Protein AF-A0A4Z2HHE5-F1 (afdb_monomer_lite)

pLDDT: mean 89.93, std 13.57, range [28.91, 98.69]

Foldseek 3Di:
DDDDDLEDEDEQPQAFQRWAAPDLVRTGSNHALLSDDQVRRLVRRLVSCCVRPVDQQRQHAYEYEYDRADLQPVPQDDNSVSNLVVLLVVVCVVPVPDDPVRSNVVSRVSRNVSSLVNLLVSLVSSCVRHVNHFYAYPQPPEQPLPPPVLVPDPPRPSGRPPVSVVVNVVCVSRVVSGNDHHRDDDADLDLVSCCVPQQLCQQQFHPHDDDDDDPDDDDPVRVVVVVCSCVPHVVVSVCFQVVQQQVCCCQPVVVPWTWHFPDSVDSDTRGDDPDPPDCPPPDPVTTDTD

InterPro domains:
  IPR013785 Aldolase-type TIM barrel [G3DSA:3.20.20.70] (2-190)
  IPR013785 Aldolase-type TIM barrel [G3DSA:3.20.20.70] (191-288)
  IPR017853 Glycoside hydrolase superfamily [SSF51445] (5-240)
  IPR018155 Hyaluronidase [PF01630] (4-189)
  IPR018155 Hyaluronidase [PF01630] (191-283)
  IPR018155 Hyaluronidase [PIRSF038193] (6-276)
  IPR018155 Hyaluronidase [PR00846] (28-42)
  IPR018155 Hyaluronidase [PR00846] (60-77)
  IPR018155 Hyaluronidase [PR00846] (118-143)
  IPR018155 Hyaluronidase [PR00846] (168-182)
  IPR018155 Hyaluronidase [PTHR11769] (5-189)

Sequence (290 aa):
MEQEGRVAFFYEDTLGNYPYFIDKDTPVNGGLPQHTRLDNHLQKTQQDVEAALPAPRYLGLGVLRWAEWVPQWSRNRERQVMYLEASRDLLKNFFPNWTPEEVEKWSQVDFEAAAQSVMTETLREVKRLRPKALWGFSPYPSCYNGDPALTMLANYTGQCPAEEMALNDELLWLWKRCSALYPLLTLEKLQADLVSTIGESAAMGTAGVVIWGKSETKTERECQDLAEFVHKVLGPYSINVTTATRLCSASLCQGKGRCVRQDPESSVYLHLPVTSKLVEKVSEKFYRLY

Radius of gyration: 22.23 Å; chains: 1; bounding box: 54×51×64 Å

Structure (mmCIF, N/CA/C/O backbone):
data_AF-A0A4Z2HHE5-F1
#
_entry.id   AF-A0A4Z2HHE5-F1
#
loop_
_atom_site.group_PDB
_atom_site.id
_atom_site.type_symbol
_atom_site.label_atom_id
_atom_site.label_alt_id
_atom_site.label_comp_id
_atom_site.label_asym_id
_atom_site.label_entity_id
_atom_site.label_seq_id
_atom_site.pdbx_PDB_ins_code
_atom_site.Cartn_x
_atom_site.Cartn_y
_atom_site.Cartn_z
_atom_site.occupancy
_atom_site.B_iso_or_equiv
_atom_site.auth_seq_id
_atom_site.auth_comp_id
_atom_site.auth_asym_id
_atom_site.auth_atom_id
_atom_site.pdbx_PDB_model_num
ATOM 1 N N . MET A 1 1 ? -6.248 -15.891 26.898 1.00 28.95 1 MET A N 1
ATOM 2 C CA . MET A 1 1 ? -5.876 -16.362 25.550 1.00 28.95 1 MET A CA 1
ATOM 3 C C . MET A 1 1 ? -5.382 -15.135 24.800 1.00 28.95 1 MET A C 1
ATOM 5 O O . MET A 1 1 ? -6.185 -14.401 24.236 1.00 28.95 1 MET A O 1
ATOM 9 N N . GLU A 1 2 ? -4.102 -14.811 24.973 1.00 28.91 2 GLU A N 1
ATOM 10 C CA . GLU A 1 2 ? -3.460 -13.676 24.303 1.00 28.91 2 GLU A CA 1
ATOM 11 C C . GLU A 1 2 ? -3.443 -13.943 22.796 1.00 28.91 2 GLU A C 1
ATOM 13 O O . GLU A 1 2 ? -3.078 -15.027 22.350 1.00 28.91 2 GLU A O 1
ATOM 18 N N . GLN A 1 3 ? -3.949 -12.988 22.019 1.00 39.69 3 GLN A N 1
ATOM 19 C CA . GLN A 1 3 ? -3.991 -13.069 20.564 1.00 39.69 3 GLN A CA 1
ATOM 20 C C . GLN A 1 3 ? -2.607 -12.720 20.014 1.00 39.69 3 GLN A C 1
ATOM 22 O O . GLN A 1 3 ? -2.224 -11.551 20.019 1.00 39.69 3 GLN A O 1
ATOM 27 N N . GLU A 1 4 ? -1.895 -13.720 19.499 1.00 47.25 4 GLU A N 1
ATOM 28 C CA . GLU A 1 4 ? -0.831 -13.514 18.514 1.00 47.25 4 GLU A CA 1
ATOM 29 C C . GLU A 1 4 ? -1.360 -12.664 17.337 1.00 47.25 4 GLU A C 1
ATOM 31 O O . GLU A 1 4 ? -2.544 -12.715 16.985 1.00 47.25 4 GLU A O 1
ATOM 36 N N . GLY A 1 5 ? -0.485 -11.810 16.798 1.00 61.69 5 GLY A N 1
ATOM 37 C CA . GLY A 1 5 ? -0.792 -10.568 16.079 1.00 61.69 5 GLY A CA 1
ATOM 38 C C . GLY A 1 5 ? -1.974 -10.597 15.104 1.00 61.69 5 GLY A C 1
ATOM 39 O O . GLY A 1 5 ? -1.985 -11.307 14.101 1.00 61.69 5 GLY A O 1
ATOM 40 N N . ARG A 1 6 ? -2.954 -9.713 15.339 1.00 84.62 6 ARG A N 1
ATOM 41 C CA . ARG A 1 6 ? -4.106 -9.475 14.444 1.00 84.62 6 ARG A CA 1
ATOM 42 C C . ARG A 1 6 ? -3.738 -8.826 13.101 1.00 84.62 6 ARG A C 1
ATOM 44 O O . ARG A 1 6 ? -4.610 -8.703 12.244 1.00 84.62 6 ARG A O 1
ATOM 51 N N . VAL A 1 7 ? -2.487 -8.401 12.930 1.00 93.00 7 VAL A N 1
ATOM 52 C CA . VAL A 1 7 ? -1.969 -7.744 11.726 1.00 93.00 7 VAL A CA 1
ATOM 53 C C . VAL A 1 7 ? -0.584 -8.304 11.422 1.00 93.00 7 VAL A C 1
ATOM 55 O O . VAL A 1 7 ? 0.253 -8.356 12.320 1.00 93.00 7 VAL A O 1
ATOM 58 N N . ALA A 1 8 ? -0.345 -8.686 10.172 1.00 94.38 8 ALA A N 1
ATOM 59 C CA . ALA A 1 8 ? 0.952 -9.102 9.661 1.00 94.38 8 ALA A CA 1
ATOM 60 C C . ALA A 1 8 ? 1.368 -8.191 8.505 1.00 94.38 8 ALA A C 1
ATOM 62 O O . ALA A 1 8 ? 0.596 -7.977 7.567 1.00 94.38 8 ALA A O 1
ATOM 63 N N . PHE A 1 9 ? 2.582 -7.651 8.599 1.00 94.38 9 PHE A N 1
ATOM 64 C CA . PHE A 1 9 ? 3.200 -6.836 7.559 1.00 94.38 9 PHE A CA 1
ATOM 65 C C . PHE A 1 9 ? 4.238 -7.663 6.813 1.00 94.38 9 PHE A C 1
ATOM 67 O O . PHE A 1 9 ? 5.069 -8.318 7.437 1.00 94.38 9 PHE A O 1
ATOM 74 N N . PHE A 1 10 ? 4.190 -7.574 5.492 1.00 96.38 10 PHE A N 1
ATOM 75 C CA . PHE A 1 10 ? 5.154 -8.168 4.582 1.00 96.38 10 PHE A CA 1
ATOM 76 C C . PHE A 1 10 ? 5.813 -7.045 3.782 1.00 96.38 10 PHE A C 1
ATOM 78 O O . PHE A 1 10 ? 5.155 -6.387 2.981 1.00 96.38 10 PHE A O 1
ATOM 85 N N . TYR A 1 11 ? 7.081 -6.795 4.067 1.00 95.06 11 TYR A N 1
ATOM 86 C CA . TYR A 1 11 ? 7.957 -5.830 3.406 1.00 95.06 11 TYR A CA 1
ATOM 87 C C . TYR A 1 11 ? 8.628 -6.452 2.166 1.00 95.06 11 TYR A C 1
ATOM 89 O O . TYR A 1 11 ? 8.283 -7.560 1.745 1.00 95.06 11 TYR A O 1
ATOM 97 N N . GLU A 1 12 ? 9.569 -5.730 1.565 1.00 94.44 12 GLU A N 1
ATOM 98 C CA . GLU A 1 12 ? 10.297 -6.111 0.353 1.00 94.44 12 GLU A CA 1
ATOM 99 C C . GLU A 1 12 ? 11.081 -7.431 0.472 1.00 94.44 12 GLU A C 1
ATOM 101 O O . GLU A 1 12 ? 11.219 -8.154 -0.511 1.00 94.44 12 GLU A O 1
ATOM 106 N N . ASP A 1 13 ? 11.536 -7.786 1.674 1.00 94.06 13 ASP A N 1
ATOM 107 C CA . ASP A 1 13 ? 12.422 -8.924 1.949 1.00 94.06 13 ASP A CA 1
ATOM 108 C C . ASP A 1 13 ? 11.744 -10.081 2.709 1.00 94.06 13 ASP A C 1
ATOM 110 O O . ASP A 1 13 ? 12.388 -11.074 3.051 1.00 94.06 13 ASP A O 1
ATOM 114 N N . THR A 1 14 ? 10.438 -9.976 2.977 1.00 95.88 14 THR A N 1
ATOM 115 C CA . THR A 1 14 ? 9.710 -10.909 3.865 1.00 95.88 14 THR A CA 1
ATOM 116 C C . THR A 1 14 ? 8.600 -11.702 3.181 1.00 95.88 14 THR A C 1
ATOM 118 O O . THR A 1 14 ? 7.937 -12.499 3.848 1.00 95.88 14 THR A O 1
ATOM 121 N N . LEU A 1 15 ? 8.372 -11.520 1.875 1.00 97.69 15 LEU A N 1
ATOM 122 C CA . LEU A 1 15 ? 7.360 -12.287 1.145 1.00 97.69 15 LEU A CA 1
ATOM 123 C C . LEU A 1 15 ? 7.742 -12.557 -0.306 1.00 97.69 15 LEU A C 1
ATOM 125 O O . LEU A 1 15 ? 7.652 -11.683 -1.168 1.00 97.69 15 LEU A O 1
ATOM 129 N N . GLY A 1 16 ? 8.035 -13.821 -0.598 1.00 98.06 16 GLY A N 1
ATOM 130 C CA . GLY A 1 16 ? 8.381 -14.235 -1.948 1.00 98.06 16 GLY A CA 1
ATOM 131 C C . GLY A 1 16 ? 9.725 -13.666 -2.394 1.00 98.06 16 GLY A C 1
ATOM 132 O O . GLY A 1 16 ? 10.493 -13.098 -1.623 1.00 98.06 16 GLY A O 1
ATOM 133 N N . ASN A 1 17 ? 9.999 -13.808 -3.685 1.00 98.12 17 ASN A N 1
ATOM 134 C CA . ASN A 1 17 ? 11.159 -13.185 -4.318 1.00 98.12 17 ASN A CA 1
ATOM 135 C C . ASN A 1 17 ? 10.729 -11.857 -4.945 1.00 98.12 17 ASN A C 1
ATOM 137 O O . ASN A 1 17 ? 10.634 -11.764 -6.167 1.00 98.12 17 ASN A O 1
ATOM 141 N N . TYR A 1 18 ? 10.326 -10.885 -4.125 1.00 98.06 18 TYR A N 1
ATOM 142 C CA . TYR A 1 18 ? 9.976 -9.552 -4.613 1.00 98.06 18 TYR A CA 1
ATOM 143 C C . TYR A 1 18 ? 11.245 -8.843 -5.126 1.00 98.06 18 TYR A C 1
ATOM 145 O O . TYR A 1 18 ? 12.247 -8.817 -4.405 1.00 98.06 18 TYR A O 1
ATOM 153 N N . PRO A 1 19 ? 11.266 -8.342 -6.373 1.00 97.81 19 PRO A N 1
ATOM 154 C CA . PRO A 1 19 ? 12.445 -7.695 -6.937 1.00 97.81 19 PRO A CA 1
ATOM 155 C C . PRO A 1 19 ? 12.518 -6.225 -6.539 1.00 97.81 19 PRO A C 1
ATOM 157 O O . PRO A 1 19 ? 11.528 -5.504 -6.637 1.00 97.81 19 PRO A O 1
ATOM 160 N N . TYR A 1 20 ? 13.693 -5.783 -6.104 1.00 97.44 20 TYR A N 1
ATOM 161 C CA . TYR A 1 20 ? 13.952 -4.388 -5.755 1.00 97.44 20 TYR A CA 1
ATOM 162 C C . TYR A 1 20 ? 15.445 -4.068 -5.828 1.00 97.44 20 TYR A C 1
ATOM 164 O O . TYR A 1 20 ? 16.282 -4.964 -5.943 1.00 97.44 20 TYR A O 1
ATOM 172 N N . PHE A 1 21 ? 15.786 -2.788 -5.756 1.00 96.12 21 PHE A N 1
ATOM 173 C CA . PHE A 1 21 ? 17.164 -2.317 -5.681 1.00 96.12 21 PHE A CA 1
ATOM 174 C C . PHE A 1 21 ? 17.466 -1.777 -4.282 1.00 96.12 21 PHE A C 1
ATOM 176 O O . PHE A 1 21 ? 16.709 -0.960 -3.767 1.00 96.12 21 PHE A O 1
ATOM 183 N N . ILE A 1 22 ? 18.585 -2.199 -3.682 1.00 93.00 22 ILE A N 1
ATOM 184 C CA . ILE A 1 22 ? 19.117 -1.542 -2.471 1.00 93.00 22 ILE A CA 1
ATOM 185 C C . ILE A 1 22 ? 19.723 -0.186 -2.859 1.00 93.00 22 ILE A C 1
ATOM 187 O O . ILE A 1 22 ? 19.490 0.834 -2.214 1.00 93.00 22 ILE A O 1
ATOM 191 N N . ASP A 1 23 ? 20.474 -0.192 -3.956 1.00 89.81 23 ASP A N 1
ATOM 192 C CA . ASP A 1 23 ? 21.025 0.960 -4.659 1.00 89.81 23 ASP A CA 1
ATOM 193 C C . ASP A 1 23 ? 21.132 0.625 -6.159 1.00 89.81 23 ASP A C 1
ATOM 195 O O . ASP A 1 23 ? 20.767 -0.475 -6.584 1.00 89.81 23 ASP A O 1
ATOM 199 N N . LYS A 1 24 ? 21.602 1.575 -6.979 1.00 84.94 24 LYS A N 1
ATOM 200 C CA . LYS A 1 24 ? 21.636 1.442 -8.448 1.00 84.94 24 LYS A CA 1
ATOM 201 C C . LYS A 1 24 ? 22.416 0.222 -8.946 1.00 84.94 24 LYS A C 1
ATOM 203 O O . LYS A 1 24 ? 22.077 -0.298 -10.006 1.00 84.94 24 LYS A O 1
ATOM 208 N N . ASP A 1 25 ? 23.387 -0.257 -8.177 1.00 90.19 25 ASP A N 1
ATOM 209 C CA . ASP A 1 25 ? 24.283 -1.338 -8.584 1.00 90.19 25 ASP A CA 1
ATOM 210 C C . ASP A 1 25 ? 23.970 -2.666 -7.875 1.00 90.19 25 ASP A C 1
ATOM 212 O O . ASP A 1 25 ? 24.539 -3.705 -8.216 1.00 90.19 25 ASP A O 1
ATOM 216 N N . THR A 1 26 ? 23.030 -2.657 -6.924 1.00 95.12 26 THR A N 1
ATOM 217 C CA . THR A 1 26 ? 22.722 -3.804 -6.063 1.00 95.12 26 THR A CA 1
ATOM 218 C C . THR A 1 26 ? 21.271 -4.274 -6.245 1.00 95.12 26 THR A C 1
ATOM 220 O O . THR A 1 26 ? 20.398 -3.953 -5.427 1.00 95.12 26 THR A O 1
ATOM 223 N N . PRO A 1 27 ? 20.981 -5.052 -7.310 1.00 96.44 27 PRO A N 1
ATOM 224 C CA . PRO A 1 27 ? 19.669 -5.652 -7.518 1.00 96.44 27 PRO A CA 1
ATOM 225 C C . PRO A 1 27 ? 19.446 -6.859 -6.598 1.00 96.44 27 PRO A C 1
ATOM 227 O O . PRO A 1 27 ? 20.245 -7.797 -6.559 1.00 96.44 27 PRO A O 1
ATOM 230 N N . VAL A 1 28 ? 18.294 -6.896 -5.935 1.00 97.75 28 VAL A N 1
ATOM 231 C CA . VAL A 1 28 ? 17.785 -8.050 -5.185 1.00 97.75 28 VAL A CA 1
ATOM 232 C C . VAL A 1 28 ? 16.699 -8.736 -6.007 1.00 97.75 28 VAL A C 1
ATOM 234 O O . VAL A 1 28 ? 15.847 -8.081 -6.606 1.00 97.75 28 VAL A O 1
ATOM 237 N N . ASN A 1 29 ? 16.750 -10.070 -6.086 1.00 97.12 29 ASN A N 1
ATOM 238 C CA . ASN A 1 29 ? 15.854 -10.883 -6.924 1.00 97.12 29 ASN A CA 1
ATOM 239 C C . ASN A 1 29 ? 15.788 -10.412 -8.394 1.00 97.12 29 ASN A C 1
ATOM 241 O O . ASN A 1 29 ? 14.762 -10.538 -9.055 1.00 97.12 29 ASN A O 1
ATOM 245 N N . GLY A 1 30 ? 16.892 -9.861 -8.909 1.00 95.25 30 GLY A N 1
ATOM 246 C CA . GLY A 1 30 ? 16.981 -9.322 -10.268 1.00 95.25 30 GLY A CA 1
ATOM 247 C C . GLY A 1 30 ? 16.527 -7.867 -10.418 1.00 95.25 30 GLY A C 1
ATOM 248 O O . GLY A 1 30 ? 16.618 -7.341 -11.523 1.00 95.25 30 GLY A O 1
ATOM 249 N N . GLY A 1 31 ? 16.072 -7.203 -9.351 1.00 96.88 31 GLY A N 1
ATOM 250 C CA . GLY A 1 31 ? 15.758 -5.768 -9.306 1.00 96.88 31 GLY A CA 1
ATOM 251 C C . GLY A 1 31 ? 14.459 -5.363 -10.005 1.00 96.88 31 GLY A C 1
ATOM 252 O O . GLY A 1 31 ? 13.701 -4.560 -9.479 1.00 96.88 31 GLY A O 1
ATOM 253 N N . LEU A 1 32 ? 14.155 -5.965 -11.150 1.00 97.94 32 LEU A N 1
ATOM 254 C CA . LEU A 1 32 ? 13.008 -5.643 -11.992 1.00 97.94 32 LEU A CA 1
ATOM 255 C C . LEU A 1 32 ? 11.894 -6.699 -11.908 1.00 97.94 32 LEU A C 1
ATOM 257 O O . LEU A 1 32 ? 12.201 -7.896 -11.888 1.00 97.94 32 LEU A O 1
ATOM 261 N N . PRO A 1 33 ? 10.602 -6.309 -11.961 1.00 98.19 33 PRO A N 1
ATOM 262 C CA . PRO A 1 33 ? 9.501 -7.266 -12.066 1.00 98.19 33 PRO A CA 1
ATOM 263 C C . PRO A 1 33 ? 9.641 -8.197 -13.278 1.00 98.19 33 PRO A C 1
ATOM 265 O O . PRO A 1 33 ? 9.351 -9.386 -13.147 1.00 98.19 33 PRO A O 1
ATOM 268 N N . GLN A 1 34 ? 10.183 -7.715 -14.403 1.00 97.69 34 GLN A N 1
ATOM 269 C CA . GLN A 1 34 ? 10.423 -8.495 -15.628 1.00 97.69 34 GLN A CA 1
ATOM 270 C C . GLN A 1 34 ? 11.381 -9.682 -15.429 1.00 97.69 34 GLN A C 1
ATOM 272 O O . GLN A 1 34 ? 11.311 -10.669 -16.157 1.00 97.69 34 GLN A O 1
ATOM 277 N N . HIS A 1 35 ? 12.262 -9.629 -14.424 1.00 97.00 35 HIS A N 1
ATOM 278 C CA . HIS A 1 35 ? 13.169 -10.732 -14.092 1.00 97.00 35 HIS A CA 1
ATOM 279 C C . HIS A 1 35 ? 12.529 -11.794 -13.184 1.00 97.00 35 HIS A C 1
ATOM 281 O O . HIS A 1 35 ? 13.146 -12.825 -12.895 1.00 97.00 35 HIS A O 1
ATOM 287 N N . THR A 1 36 ? 11.294 -11.577 -12.727 1.00 97.56 36 THR A N 1
ATOM 288 C CA . THR A 1 36 ? 10.654 -12.464 -11.755 1.00 97.56 36 THR A CA 1
ATOM 289 C C . THR A 1 36 ? 10.220 -13.770 -12.402 1.00 97.56 36 THR A C 1
ATOM 291 O O . THR A 1 36 ? 9.321 -13.819 -13.240 1.00 97.56 36 THR A O 1
ATOM 294 N N . ARG A 1 37 ? 10.787 -14.880 -11.928 1.00 97.69 37 ARG A N 1
ATOM 295 C CA . ARG A 1 37 ? 10.265 -16.217 -12.229 1.00 97.69 37 ARG A CA 1
ATOM 296 C C . ARG A 1 37 ? 9.124 -16.542 -11.269 1.00 97.69 37 ARG A C 1
ATOM 298 O O . ARG A 1 37 ? 9.381 -16.853 -10.105 1.00 97.69 37 ARG A O 1
ATOM 305 N N . LEU A 1 38 ? 7.885 -16.480 -11.763 1.00 97.62 38 LEU A N 1
ATOM 306 C CA . LEU A 1 38 ? 6.676 -16.628 -10.940 1.00 97.62 38 LEU A CA 1
ATOM 307 C C . LEU A 1 38 ? 6.655 -17.920 -10.120 1.00 97.62 38 LEU A C 1
ATOM 309 O O . LEU A 1 38 ? 6.379 -17.847 -8.931 1.00 97.62 38 LEU A O 1
ATOM 313 N N . ASP A 1 39 ? 7.018 -19.071 -10.689 1.00 98.06 39 ASP A N 1
ATOM 314 C CA . ASP A 1 39 ? 7.005 -20.344 -9.948 1.00 98.06 39 ASP A CA 1
ATOM 315 C C . ASP A 1 39 ? 7.895 -20.295 -8.696 1.00 98.06 39 ASP A C 1
ATOM 317 O O . ASP A 1 39 ? 7.468 -20.657 -7.598 1.00 98.06 39 ASP A O 1
ATOM 321 N N . ASN A 1 40 ? 9.115 -19.766 -8.839 1.00 98.31 40 ASN A N 1
ATOM 322 C CA . ASN A 1 40 ? 10.054 -19.618 -7.728 1.00 98.31 40 ASN A CA 1
ATOM 323 C C . ASN A 1 40 ? 9.556 -18.578 -6.717 1.00 98.31 40 ASN A C 1
ATOM 325 O O . ASN A 1 40 ? 9.679 -18.784 -5.511 1.00 98.31 40 ASN A O 1
ATOM 329 N N . HIS A 1 41 ? 9.012 -17.455 -7.202 1.00 98.56 41 HIS A N 1
ATOM 330 C CA . HIS A 1 41 ? 8.426 -16.422 -6.350 1.00 98.56 41 HIS A CA 1
ATOM 331 C C . HIS A 1 41 ? 7.289 -16.998 -5.500 1.00 98.56 41 HIS A C 1
ATOM 333 O O . HIS A 1 41 ? 7.328 -16.858 -4.284 1.00 98.56 41 HIS A O 1
ATOM 339 N N . LEU A 1 42 ? 6.336 -17.705 -6.112 1.00 98.69 42 LEU A N 1
ATOM 340 C CA . LEU A 1 42 ? 5.166 -18.263 -5.434 1.00 98.69 42 LEU A CA 1
ATOM 341 C C . LEU A 1 42 ? 5.532 -19.400 -4.474 1.00 98.69 42 LEU A C 1
ATOM 343 O O . LEU A 1 42 ? 4.972 -19.472 -3.382 1.00 98.69 42 LEU A O 1
ATOM 347 N N . GLN A 1 43 ? 6.512 -20.241 -4.821 1.00 98.62 43 GLN A N 1
ATOM 348 C CA . GLN A 1 43 ? 7.037 -21.244 -3.893 1.00 98.62 43 GLN A CA 1
ATOM 349 C C . GLN A 1 43 ? 7.623 -20.584 -2.638 1.00 98.62 43 GLN A C 1
ATOM 351 O O . GLN A 1 43 ? 7.364 -21.035 -1.519 1.00 98.62 43 GLN A O 1
ATOM 356 N N . LYS A 1 44 ? 8.383 -19.496 -2.810 1.00 98.62 44 LYS A N 1
ATOM 357 C CA . LYS A 1 44 ? 8.929 -18.725 -1.691 1.00 98.62 44 LYS A CA 1
ATOM 358 C C . LYS A 1 44 ? 7.820 -18.018 -0.900 1.00 98.62 44 LYS A C 1
ATOM 360 O O . LYS A 1 44 ? 7.797 -18.129 0.320 1.00 98.62 44 LYS A O 1
ATOM 365 N N . THR A 1 45 ? 6.838 -17.410 -1.576 1.00 98.62 45 THR A N 1
ATOM 366 C CA . THR A 1 45 ? 5.645 -16.810 -0.951 1.00 98.62 45 THR A CA 1
ATOM 367 C C . THR A 1 45 ? 4.927 -17.813 -0.056 1.00 98.62 45 THR A C 1
ATOM 369 O O . THR A 1 45 ? 4.551 -17.471 1.063 1.00 98.62 45 THR A O 1
ATOM 372 N N . GLN A 1 46 ? 4.760 -19.058 -0.509 1.00 98.44 46 GLN A N 1
ATOM 373 C CA . GLN A 1 46 ? 4.140 -20.099 0.302 1.00 98.44 46 GLN A CA 1
ATOM 374 C C . GLN A 1 46 ? 4.925 -20.362 1.592 1.00 98.44 46 GLN A C 1
ATOM 376 O O . GLN A 1 46 ? 4.331 -20.352 2.671 1.00 98.44 46 GLN A O 1
ATOM 381 N N . GLN A 1 47 ? 6.241 -20.556 1.487 1.00 98.38 47 GLN A N 1
ATOM 382 C CA . GLN A 1 47 ? 7.108 -20.802 2.643 1.00 98.38 47 GLN A CA 1
ATOM 383 C C . GLN A 1 47 ? 7.054 -19.643 3.645 1.00 98.38 47 GLN A C 1
ATOM 385 O O . GLN A 1 47 ? 6.925 -19.870 4.847 1.00 98.38 47 GLN A O 1
ATOM 390 N N . ASP A 1 48 ? 7.100 -18.406 3.152 1.00 98.38 48 ASP A N 1
ATOM 391 C CA . ASP A 1 48 ? 7.110 -17.210 3.994 1.00 98.38 48 ASP A CA 1
ATOM 392 C C . ASP A 1 48 ? 5.772 -17.009 4.716 1.00 98.38 48 ASP A C 1
ATOM 394 O O . ASP A 1 48 ? 5.747 -16.705 5.908 1.00 98.38 48 ASP A O 1
ATOM 398 N N . VAL A 1 49 ? 4.642 -17.255 4.042 1.00 97.31 49 VAL A N 1
ATOM 399 C CA . VAL A 1 49 ? 3.312 -17.202 4.675 1.00 97.31 49 VAL A CA 1
ATOM 400 C C . VAL A 1 49 ? 3.138 -18.316 5.704 1.00 97.31 49 VAL A C 1
ATOM 402 O O . VAL A 1 49 ? 2.539 -18.090 6.755 1.00 97.31 49 VAL A O 1
ATOM 405 N N . GLU A 1 50 ? 3.623 -19.525 5.425 1.00 96.12 50 GLU A N 1
ATOM 406 C CA . GLU A 1 50 ? 3.562 -20.641 6.372 1.00 96.12 50 GLU A CA 1
ATOM 407 C C . GLU A 1 50 ? 4.404 -20.377 7.622 1.00 96.12 50 GLU A C 1
ATOM 409 O O . GLU A 1 50 ? 3.939 -20.662 8.726 1.00 96.12 50 GLU A O 1
ATOM 414 N N . ALA A 1 51 ? 5.580 -19.768 7.460 1.00 95.69 51 ALA A N 1
ATOM 415 C CA . ALA A 1 51 ? 6.442 -19.379 8.568 1.00 95.69 51 ALA A CA 1
ATOM 416 C C . ALA A 1 51 ? 5.860 -18.213 9.384 1.00 95.69 51 ALA A C 1
ATOM 418 O O . ALA A 1 51 ? 5.809 -18.284 10.611 1.00 95.69 51 ALA A O 1
ATOM 419 N N . ALA A 1 52 ? 5.399 -17.149 8.720 1.00 94.62 52 ALA A N 1
ATOM 420 C CA . ALA A 1 52 ? 4.905 -15.945 9.387 1.00 94.62 52 ALA A CA 1
ATOM 421 C C . ALA A 1 52 ? 3.515 -16.133 10.013 1.00 94.62 52 ALA A C 1
ATOM 423 O O . ALA A 1 52 ? 3.203 -15.543 11.046 1.00 94.62 52 ALA A O 1
ATOM 424 N N . LEU A 1 53 ? 2.659 -16.937 9.379 1.00 94.62 53 LEU A N 1
ATOM 425 C CA . LEU A 1 53 ? 1.263 -17.131 9.765 1.00 94.62 53 LEU A CA 1
ATOM 426 C C . LEU A 1 53 ? 0.950 -18.625 9.888 1.00 94.62 53 LEU A C 1
ATOM 428 O O . LEU A 1 53 ? 0.168 -19.138 9.086 1.00 94.62 53 LEU A O 1
ATOM 432 N N . PRO A 1 54 ? 1.490 -19.347 10.884 1.00 91.88 54 PRO A N 1
ATOM 433 C CA . PRO A 1 54 ? 1.382 -20.807 10.961 1.00 91.88 54 PRO A CA 1
ATOM 434 C C . PRO A 1 54 ? -0.065 -21.307 11.066 1.00 91.88 54 PRO A C 1
ATOM 436 O O . PRO A 1 54 ? -0.377 -22.402 10.608 1.00 91.88 54 PRO A O 1
ATOM 439 N N . ALA A 1 55 ? -0.982 -20.500 11.614 1.00 91.19 55 ALA A N 1
ATOM 440 C CA . ALA A 1 55 ? -2.399 -20.835 11.698 1.00 91.19 55 ALA A CA 1
ATOM 441 C C . ALA A 1 55 ? -3.079 -20.782 10.309 1.00 91.19 55 ALA A C 1
ATOM 443 O O . ALA A 1 55 ? -3.284 -19.688 9.771 1.00 91.19 55 ALA A O 1
ATOM 444 N N . PRO A 1 56 ? -3.561 -21.913 9.746 1.00 87.81 56 PRO A N 1
ATOM 445 C CA . PRO A 1 56 ? -4.202 -21.922 8.422 1.00 87.81 56 PRO A CA 1
ATOM 446 C C . PRO A 1 56 ? -5.486 -21.085 8.370 1.00 87.81 56 PRO A C 1
ATOM 448 O O . PRO A 1 56 ? -5.882 -20.570 7.325 1.00 87.81 56 PRO A O 1
ATOM 451 N N . ARG A 1 57 ? -6.142 -20.925 9.525 1.00 90.00 57 ARG A N 1
ATOM 452 C CA . ARG A 1 57 ? -7.363 -20.134 9.699 1.00 90.00 57 ARG A CA 1
ATOM 453 C C . ARG A 1 57 ? -7.074 -18.759 10.304 1.00 90.00 57 ARG A C 1
ATOM 455 O O . ARG A 1 57 ? -7.845 -18.286 11.134 1.00 90.00 57 ARG A O 1
ATOM 462 N N . TYR A 1 58 ? -5.968 -18.131 9.912 1.00 93.44 58 TYR A N 1
ATOM 463 C CA . TYR A 1 58 ? -5.682 -16.745 10.272 1.00 93.44 58 TYR A CA 1
ATOM 464 C C . TYR A 1 58 ? -6.841 -15.829 9.839 1.00 93.44 58 TYR A C 1
ATOM 466 O O . TYR A 1 58 ? -7.285 -15.879 8.691 1.00 93.44 58 TYR A O 1
ATOM 474 N N . LEU A 1 59 ? -7.358 -15.033 10.780 1.00 93.69 59 LEU A N 1
ATOM 475 C CA . LEU A 1 59 ? -8.496 -14.116 10.589 1.00 93.69 59 LEU A CA 1
ATOM 476 C C . LEU A 1 59 ? -8.071 -12.638 10.629 1.00 93.69 59 LEU A C 1
ATOM 478 O O . LEU A 1 59 ? -8.924 -11.756 10.698 1.00 93.69 59 LEU A O 1
ATOM 482 N N . GLY A 1 60 ? -6.764 -12.375 10.686 1.00 94.88 60 GLY A N 1
ATOM 483 C CA . GLY A 1 60 ? -6.222 -11.028 10.803 1.00 94.88 60 GLY A CA 1
ATOM 484 C C . GLY A 1 60 ? -6.049 -10.323 9.460 1.00 94.88 60 GLY A C 1
ATOM 485 O O . GLY A 1 60 ? -6.588 -10.727 8.427 1.00 94.88 60 GLY A O 1
ATOM 486 N N . LEU A 1 61 ? -5.283 -9.240 9.502 1.00 97.31 61 LEU A N 1
ATOM 487 C CA . LEU A 1 61 ? -4.941 -8.412 8.352 1.00 97.31 61 LEU A CA 1
ATOM 488 C C . LEU A 1 61 ? -3.591 -8.860 7.787 1.00 97.31 61 LEU A C 1
ATOM 490 O O . LEU A 1 61 ? -2.633 -8.996 8.542 1.00 97.31 61 LEU A O 1
ATOM 494 N N . GLY A 1 62 ? -3.516 -9.070 6.478 1.00 97.19 62 GLY A N 1
ATOM 495 C CA . GLY A 1 62 ? -2.277 -9.335 5.755 1.00 97.19 62 GLY A CA 1
ATOM 496 C C . GLY A 1 62 ? -1.946 -8.154 4.849 1.00 97.19 62 GLY A C 1
ATOM 497 O O . GLY A 1 62 ? -2.588 -7.959 3.816 1.00 97.19 62 GLY A O 1
ATOM 498 N N . VAL A 1 63 ? -0.964 -7.352 5.253 1.00 97.62 63 VAL A N 1
ATOM 499 C CA . VAL A 1 63 ? -0.599 -6.102 4.582 1.00 97.62 63 VAL A CA 1
ATOM 500 C C . VAL A 1 63 ? 0.700 -6.304 3.813 1.00 97.62 63 VAL A C 1
ATOM 502 O O . VAL A 1 63 ? 1.755 -6.486 4.418 1.00 97.62 63 VAL A O 1
ATOM 505 N N . LEU A 1 64 ? 0.626 -6.252 2.483 1.00 97.88 64 LEU A N 1
ATOM 506 C CA . LEU A 1 64 ? 1.798 -6.279 1.610 1.00 97.88 64 LEU A CA 1
ATOM 507 C C . LEU A 1 64 ? 2.270 -4.840 1.411 1.00 97.88 64 LEU A C 1
ATOM 509 O O . LEU A 1 64 ? 1.602 -4.034 0.762 1.00 97.88 64 LEU A O 1
ATOM 513 N N . ARG A 1 65 ? 3.401 -4.497 2.013 1.00 95.06 65 ARG A N 1
ATOM 514 C CA . ARG A 1 65 ? 3.989 -3.164 1.983 1.00 95.06 65 ARG A CA 1
ATOM 515 C C . ARG A 1 65 ? 5.135 -3.125 0.983 1.00 95.06 65 ARG A C 1
ATOM 517 O O . ARG A 1 65 ? 6.301 -3.075 1.356 1.00 95.06 65 ARG A O 1
ATOM 524 N N . TRP A 1 66 ? 4.773 -3.150 -0.289 1.00 94.75 66 TRP A N 1
ATOM 525 C CA . TRP A 1 66 ? 5.715 -3.032 -1.393 1.00 94.75 66 TRP A CA 1
ATOM 526 C C . TRP A 1 66 ? 5.674 -1.607 -1.931 1.00 94.75 66 TRP A C 1
ATOM 528 O O . TRP A 1 66 ? 4.689 -1.197 -2.545 1.00 94.75 66 TRP A O 1
ATOM 538 N N . ALA A 1 67 ? 6.726 -0.849 -1.627 1.00 91.94 67 ALA A N 1
ATOM 539 C CA . ALA A 1 67 ? 6.858 0.561 -1.992 1.00 91.94 67 ALA A CA 1
ATOM 540 C C . ALA A 1 67 ? 8.054 0.830 -2.922 1.00 91.94 67 ALA A C 1
ATOM 542 O O . ALA A 1 67 ? 8.249 1.964 -3.354 1.00 91.94 67 ALA A O 1
ATOM 543 N N . GLU A 1 68 ? 8.837 -0.203 -3.238 1.00 94.94 68 GLU A N 1
ATOM 544 C CA . GLU A 1 68 ? 10.074 -0.059 -4.009 1.00 94.94 68 GLU A CA 1
ATOM 545 C C . GLU A 1 68 ? 9.813 0.363 -5.458 1.00 94.94 68 GLU A C 1
ATOM 547 O O . GLU A 1 68 ? 10.534 1.196 -5.994 1.00 94.94 68 GLU A O 1
ATOM 552 N N . TRP A 1 69 ? 8.727 -0.125 -6.055 1.00 96.44 69 TRP A N 1
ATOM 553 C CA . TRP A 1 69 ? 8.210 0.321 -7.345 1.00 96.44 69 TRP A CA 1
ATOM 554 C C . TRP A 1 69 ? 6.682 0.294 -7.339 1.00 96.44 69 TRP A C 1
ATOM 556 O O . TRP A 1 69 ? 6.049 -0.348 -6.497 1.00 96.44 69 TRP A O 1
ATOM 566 N N . VAL A 1 70 ? 6.078 1.006 -8.286 1.00 96.06 70 VAL A N 1
ATOM 567 C CA . VAL A 1 70 ? 4.624 1.040 -8.492 1.00 96.06 70 VAL A CA 1
ATOM 568 C C . VAL A 1 70 ? 4.275 0.418 -9.846 1.00 96.06 70 VAL A C 1
ATOM 570 O O . VAL A 1 70 ? 5.036 0.582 -10.797 1.00 96.06 70 VAL A O 1
ATOM 573 N N . PRO A 1 71 ? 3.143 -0.298 -9.986 1.00 97.06 71 PRO A N 1
ATOM 574 C CA . PRO A 1 71 ? 2.843 -1.073 -11.191 1.00 97.06 71 PRO A CA 1
ATOM 575 C C . PRO A 1 71 ? 2.492 -0.218 -12.414 1.00 97.06 71 PRO A C 1
ATOM 577 O O . PRO A 1 71 ? 2.349 -0.771 -13.494 1.00 97.06 71 PRO A O 1
ATOM 580 N N . GLN A 1 72 ? 2.333 1.099 -12.252 1.00 96.50 72 GLN A N 1
ATOM 581 C CA . GLN A 1 72 ? 2.058 2.046 -13.335 1.00 96.50 72 GLN A CA 1
ATOM 582 C C . GLN A 1 72 ? 3.339 2.804 -13.669 1.00 96.50 72 GLN A C 1
ATOM 584 O O . GLN A 1 72 ? 3.882 3.508 -12.814 1.00 96.50 72 GLN A O 1
ATOM 589 N N . TRP A 1 73 ? 3.812 2.689 -14.908 1.00 97.25 73 TRP A N 1
ATOM 590 C CA . TRP A 1 73 ? 5.089 3.235 -15.377 1.00 97.25 73 TRP A CA 1
ATOM 591 C C . TRP A 1 73 ? 5.249 4.715 -15.023 1.00 97.25 73 TRP A C 1
ATOM 593 O O . TRP A 1 73 ? 6.230 5.109 -14.394 1.00 97.25 73 TRP A O 1
ATOM 603 N N . SER A 1 74 ? 4.222 5.517 -15.314 1.00 95.00 74 SER A N 1
ATOM 604 C CA . SER A 1 74 ? 4.200 6.975 -15.117 1.00 95.00 74 SER A CA 1
ATOM 605 C C . SER A 1 74 ? 4.281 7.437 -13.653 1.00 95.00 74 SER A C 1
ATOM 607 O O . SER A 1 74 ? 4.608 8.602 -13.390 1.00 95.00 74 SER A O 1
ATOM 609 N N . ARG A 1 75 ? 3.993 6.548 -12.691 1.00 94.31 75 ARG A N 1
ATOM 610 C CA . ARG A 1 75 ? 4.051 6.845 -11.251 1.00 94.31 75 ARG A CA 1
ATOM 611 C C . ARG A 1 75 ? 5.412 6.539 -10.621 1.00 94.31 75 ARG A C 1
ATOM 613 O O . ARG A 1 75 ? 5.651 6.985 -9.502 1.00 94.31 75 ARG A O 1
ATOM 620 N N . ASN A 1 76 ? 6.314 5.846 -11.320 1.00 95.38 76 ASN A N 1
ATOM 621 C CA . ASN A 1 76 ? 7.667 5.578 -10.824 1.00 95.38 76 ASN A CA 1
ATOM 622 C C . ASN A 1 76 ? 8.544 6.834 -10.968 1.00 95.38 76 ASN A C 1
ATOM 624 O O . ASN A 1 76 ? 9.212 7.040 -11.982 1.00 95.38 76 ASN A O 1
ATOM 628 N N . ARG A 1 77 ? 8.520 7.700 -9.951 1.00 91.25 77 ARG A N 1
ATOM 629 C CA . ARG A 1 77 ? 9.241 8.987 -9.917 1.00 91.25 77 ARG A CA 1
ATOM 630 C C . ARG A 1 77 ? 10.353 8.980 -8.867 1.00 91.25 77 ARG A C 1
ATOM 632 O O . ARG A 1 77 ? 10.474 8.054 -8.069 1.00 91.25 77 ARG A O 1
ATOM 639 N N . GLU A 1 78 ? 11.175 10.028 -8.872 1.00 89.75 78 GLU A N 1
ATOM 640 C CA . GLU A 1 78 ? 12.270 10.230 -7.914 1.00 89.75 78 GLU A CA 1
ATOM 641 C C . GLU A 1 78 ? 13.182 8.997 -7.774 1.00 89.75 78 GLU A C 1
ATOM 643 O O . GLU A 1 78 ? 13.852 8.606 -8.729 1.00 89.75 78 GLU A O 1
ATOM 648 N N . ARG A 1 79 ? 13.195 8.356 -6.596 1.00 87.62 79 ARG A N 1
ATOM 649 C CA . ARG A 1 79 ? 14.000 7.162 -6.310 1.00 87.62 79 ARG A CA 1
ATOM 650 C C . ARG A 1 79 ? 13.623 5.972 -7.194 1.00 87.62 79 ARG A C 1
ATOM 652 O O . ARG A 1 79 ? 14.468 5.127 -7.450 1.00 87.62 79 ARG A O 1
ATOM 659 N N . GLN A 1 80 ? 12.393 5.925 -7.703 1.00 94.31 80 GLN A N 1
ATOM 660 C CA . GLN A 1 80 ? 11.897 4.826 -8.532 1.00 94.31 80 GLN A CA 1
ATOM 661 C C . GLN A 1 80 ? 12.254 4.988 -10.022 1.00 94.31 80 GLN A C 1
ATOM 663 O O . GLN A 1 80 ? 12.039 4.070 -10.811 1.00 94.31 80 GLN A O 1
ATOM 668 N N . VAL A 1 81 ? 12.856 6.115 -10.432 1.00 94.81 81 VAL A N 1
ATOM 669 C CA . VAL A 1 81 ? 13.290 6.333 -11.830 1.00 94.81 81 VAL A CA 1
ATOM 670 C C . VAL A 1 81 ? 14.298 5.271 -12.281 1.00 94.81 81 VAL A C 1
ATOM 672 O O . VAL A 1 81 ? 14.325 4.903 -13.455 1.00 94.81 81 VAL A O 1
ATOM 675 N N . MET A 1 82 ? 15.074 4.711 -11.351 1.00 95.12 82 MET A N 1
ATOM 676 C CA . MET A 1 82 ? 16.025 3.636 -11.641 1.00 95.12 82 MET A CA 1
ATOM 677 C C . MET A 1 82 ? 15.370 2.381 -12.239 1.00 95.12 82 MET A C 1
ATOM 679 O O . MET A 1 82 ? 15.980 1.727 -13.079 1.00 95.12 82 MET A O 1
ATOM 683 N N . TYR A 1 83 ? 14.120 2.070 -11.874 1.00 97.75 83 TYR A N 1
ATOM 684 C CA . TYR A 1 83 ? 13.382 0.943 -12.453 1.00 97.75 83 TYR A CA 1
ATOM 685 C C . TYR A 1 83 ? 13.046 1.202 -13.922 1.00 97.75 83 TYR A C 1
ATOM 687 O O . TYR A 1 83 ? 13.110 0.286 -14.743 1.00 97.75 83 TYR A O 1
ATOM 695 N N . LEU A 1 84 ? 12.750 2.459 -14.269 1.00 97.44 84 LEU A N 1
ATOM 696 C CA . LEU A 1 84 ? 12.497 2.872 -15.648 1.00 97.44 84 LEU A CA 1
ATOM 697 C C . LEU A 1 84 ? 13.779 2.781 -16.483 1.00 97.44 84 LEU A C 1
ATOM 699 O O . LEU A 1 84 ? 13.766 2.209 -17.569 1.00 97.44 84 LEU A O 1
ATOM 703 N N . GLU A 1 85 ? 14.900 3.293 -15.963 1.00 96.19 85 GLU A N 1
ATOM 704 C CA . GLU A 1 85 ? 16.214 3.195 -16.619 1.00 96.19 85 GLU A CA 1
ATOM 705 C C . GLU A 1 85 ? 16.622 1.737 -16.852 1.00 96.19 85 GLU A C 1
ATOM 707 O O . GLU A 1 85 ? 16.888 1.351 -17.990 1.00 96.19 85 GLU A O 1
ATOM 712 N N . ALA A 1 86 ? 16.580 0.911 -15.804 1.00 97.19 86 ALA A N 1
ATOM 713 C CA . ALA A 1 86 ? 16.953 -0.495 -15.890 1.00 97.19 86 ALA A CA 1
ATOM 714 C C . ALA A 1 86 ? 16.046 -1.280 -16.855 1.00 97.19 86 ALA A C 1
ATOM 716 O O . ALA A 1 86 ? 16.530 -2.150 -17.577 1.00 97.19 86 ALA A O 1
ATOM 717 N N . SER A 1 87 ? 14.748 -0.958 -16.918 1.00 98.12 87 SER A N 1
ATOM 718 C CA . SER A 1 87 ? 13.817 -1.580 -17.874 1.00 98.12 87 SER A CA 1
ATOM 719 C C . SER A 1 87 ? 14.152 -1.221 -19.325 1.00 98.12 87 SER A C 1
ATOM 721 O O . SER A 1 87 ? 14.122 -2.088 -20.198 1.00 98.12 87 SER A O 1
ATOM 723 N N . ARG A 1 88 ? 14.533 0.037 -19.592 1.00 98.19 88 ARG A N 1
ATOM 724 C CA . ARG A 1 88 ? 14.989 0.453 -20.930 1.00 98.19 88 ARG A CA 1
ATOM 725 C C . ARG A 1 88 ? 16.287 -0.234 -21.324 1.00 98.19 88 ARG A C 1
ATOM 727 O O . ARG A 1 88 ? 16.425 -0.660 -22.469 1.00 98.19 88 ARG A O 1
ATOM 734 N N . ASP A 1 89 ? 17.232 -0.337 -20.396 1.00 96.88 89 ASP A N 1
ATOM 735 C CA . ASP A 1 89 ? 18.517 -0.991 -20.645 1.00 96.88 89 ASP A CA 1
ATOM 736 C C . ASP A 1 89 ? 18.337 -2.493 -20.893 1.00 96.88 89 ASP A C 1
ATOM 738 O O . ASP A 1 89 ? 18.963 -3.047 -21.799 1.00 96.88 89 ASP A O 1
ATOM 742 N N . LEU A 1 90 ? 17.408 -3.133 -20.174 1.00 96.75 90 LEU A N 1
ATOM 743 C CA . LEU A 1 90 ? 16.999 -4.511 -20.428 1.00 96.75 90 LEU A CA 1
ATOM 744 C C . LEU A 1 90 ? 16.542 -4.697 -21.881 1.00 96.75 90 LEU A C 1
ATOM 746 O O . LEU A 1 90 ? 17.078 -5.558 -22.581 1.00 96.75 90 LEU A O 1
ATOM 750 N N . LEU A 1 91 ? 15.605 -3.876 -22.367 1.00 96.75 91 LEU A N 1
ATOM 751 C CA . LEU A 1 91 ? 15.104 -4.023 -23.736 1.00 96.75 91 LEU A CA 1
ATOM 752 C C . LEU A 1 91 ? 16.132 -3.633 -24.798 1.00 96.75 91 LEU A C 1
ATOM 754 O O . LEU A 1 91 ? 16.212 -4.308 -25.821 1.00 96.75 91 LEU A O 1
ATOM 758 N N . LYS A 1 92 ? 16.973 -2.621 -24.557 1.00 96.88 92 LYS A N 1
ATOM 759 C CA . LYS A 1 92 ? 18.082 -2.279 -25.466 1.00 96.88 92 LYS A CA 1
ATOM 760 C C . LYS A 1 92 ? 19.079 -3.420 -25.627 1.00 96.88 92 LYS A C 1
ATOM 762 O O . LYS A 1 92 ? 19.578 -3.631 -26.729 1.00 96.88 92 LYS A O 1
ATOM 767 N N . ASN A 1 93 ? 19.354 -4.165 -24.558 1.00 96.12 93 ASN A N 1
ATOM 768 C CA . ASN A 1 93 ? 20.253 -5.316 -24.619 1.00 96.12 93 ASN A CA 1
ATOM 769 C C . ASN A 1 93 ? 19.695 -6.433 -25.514 1.00 96.12 93 ASN A C 1
ATOM 771 O O . ASN A 1 93 ? 20.454 -7.056 -26.255 1.00 96.12 93 ASN A O 1
ATOM 775 N N . PHE A 1 94 ? 18.379 -6.672 -25.484 1.00 95.44 94 PHE A N 1
ATOM 776 C CA . PHE A 1 94 ? 17.729 -7.652 -26.363 1.00 95.44 94 PHE A CA 1
ATOM 777 C C . PHE A 1 94 ? 17.498 -7.134 -27.786 1.00 95.44 94 PHE A C 1
ATOM 779 O O . PHE A 1 94 ? 17.574 -7.910 -28.740 1.00 95.44 94 PHE A O 1
ATOM 786 N N . PHE A 1 95 ? 17.250 -5.833 -27.940 1.00 96.50 95 PHE A N 1
ATOM 787 C CA . PHE A 1 95 ? 16.910 -5.198 -29.211 1.00 96.50 95 PHE A CA 1
ATOM 788 C C . PHE A 1 95 ? 17.775 -3.950 -29.482 1.00 96.50 95 PHE A C 1
ATOM 790 O O . PHE A 1 95 ? 17.271 -2.825 -29.452 1.00 96.50 95 PHE A O 1
ATOM 797 N N . PRO A 1 96 ? 19.071 -4.115 -29.825 1.00 95.44 96 PRO A N 1
ATOM 798 C CA . PRO A 1 96 ? 20.003 -2.987 -29.973 1.00 95.44 96 PRO A CA 1
ATOM 799 C C . PRO A 1 96 ? 19.666 -2.004 -31.102 1.00 95.44 96 PRO A C 1
ATOM 801 O O . PRO A 1 96 ? 20.179 -0.889 -31.121 1.00 95.44 96 PRO A O 1
ATOM 804 N N . ASN A 1 97 ? 18.831 -2.422 -32.057 1.00 96.94 97 ASN A N 1
ATOM 805 C CA . ASN A 1 97 ? 18.472 -1.636 -33.239 1.00 96.94 97 ASN A CA 1
ATOM 806 C C . ASN A 1 97 ? 17.181 -0.819 -33.067 1.00 96.94 97 ASN A C 1
ATOM 808 O O . ASN A 1 97 ? 16.802 -0.113 -33.999 1.00 96.94 97 ASN A O 1
ATOM 812 N N . TRP A 1 98 ? 16.479 -0.950 -31.938 1.00 97.25 98 TRP A N 1
ATOM 813 C CA . TRP A 1 98 ? 15.249 -0.198 -31.690 1.00 97.25 98 TRP A CA 1
ATOM 814 C C . TRP A 1 98 ? 15.513 1.293 -31.508 1.00 97.25 98 TRP A C 1
ATOM 816 O O . TRP A 1 98 ? 16.535 1.702 -30.949 1.00 97.25 98 TRP A O 1
ATOM 826 N N . THR A 1 99 ? 14.559 2.114 -31.947 1.00 97.81 99 THR A N 1
ATOM 827 C CA . THR A 1 99 ? 14.610 3.555 -31.685 1.00 97.81 99 THR A CA 1
ATOM 828 C C . THR A 1 99 ? 14.346 3.846 -30.203 1.00 97.81 99 THR A C 1
ATOM 830 O O . THR A 1 99 ? 13.758 3.020 -29.495 1.00 97.81 99 THR A O 1
ATOM 833 N N . PRO A 1 100 ? 14.744 5.025 -29.690 1.00 97.06 100 PRO A N 1
ATOM 834 C CA . PRO A 1 100 ? 14.430 5.418 -28.318 1.00 97.06 100 PRO A CA 1
ATOM 835 C C . PRO A 1 100 ? 12.929 5.355 -27.991 1.00 97.06 100 PRO A C 1
ATOM 837 O O . PRO A 1 100 ? 12.562 4.950 -26.891 1.00 97.06 100 PRO A O 1
ATOM 840 N N . GLU A 1 101 ? 12.062 5.701 -28.945 1.00 97.50 101 GLU A N 1
ATOM 841 C CA . GLU A 1 101 ? 10.605 5.656 -28.792 1.00 97.50 101 GLU A CA 1
ATOM 842 C C . GLU A 1 101 ? 10.076 4.219 -28.705 1.00 97.50 101 GLU A C 1
ATOM 844 O O . GLU A 1 101 ? 9.176 3.938 -27.913 1.00 97.50 101 GLU A O 1
ATOM 849 N N . GLU A 1 102 ? 10.638 3.301 -29.498 1.00 97.88 102 GLU A N 1
ATOM 850 C CA . GLU A 1 102 ? 10.299 1.877 -29.434 1.00 97.88 102 GLU A CA 1
ATOM 851 C C . GLU A 1 102 ? 10.715 1.276 -28.093 1.00 97.88 102 GLU A C 1
ATOM 853 O O . GLU A 1 102 ? 9.914 0.586 -27.459 1.00 97.88 102 GLU A O 1
ATOM 858 N N . VAL A 1 103 ? 11.932 1.586 -27.630 1.00 98.19 103 VAL A N 1
ATOM 859 C CA . VAL A 1 103 ? 12.423 1.142 -26.321 1.00 98.19 103 VAL A CA 1
ATOM 860 C C . VAL A 1 103 ? 11.521 1.659 -25.208 1.00 98.19 103 VAL A C 1
ATOM 862 O O . VAL A 1 103 ? 11.113 0.863 -24.370 1.00 98.19 103 VAL A O 1
ATOM 865 N N . GLU A 1 104 ? 11.183 2.951 -25.187 1.00 97.81 104 GLU A N 1
ATOM 866 C CA . GLU A 1 104 ? 10.333 3.525 -24.133 1.00 97.81 104 GLU A CA 1
ATOM 867 C C . GLU A 1 104 ? 8.960 2.845 -24.099 1.00 97.81 104 GLU A C 1
ATOM 869 O O . GLU A 1 104 ? 8.534 2.344 -23.058 1.00 97.81 104 GLU A O 1
ATOM 874 N N . LYS A 1 105 ? 8.300 2.750 -25.259 1.00 97.94 105 LYS A N 1
ATOM 875 C CA . LYS A 1 105 ? 6.966 2.157 -25.374 1.00 97.94 105 LYS A CA 1
ATOM 876 C C . LYS A 1 105 ? 6.940 0.703 -24.910 1.00 97.94 105 LYS A C 1
ATOM 878 O O . LYS A 1 105 ? 6.044 0.312 -24.166 1.00 97.94 105 LYS A O 1
ATOM 883 N N . TRP A 1 106 ? 7.885 -0.115 -25.367 1.00 98.19 106 TRP A N 1
ATOM 884 C CA . TRP A 1 106 ? 7.902 -1.532 -25.010 1.00 98.19 106 TRP A CA 1
ATOM 885 C C . TRP A 1 106 ? 8.391 -1.769 -23.583 1.00 98.19 106 TRP A C 1
ATOM 887 O O . TRP A 1 106 ? 7.912 -2.704 -22.949 1.00 98.19 106 TRP A O 1
ATOM 897 N N . SER A 1 107 ? 9.263 -0.906 -23.049 1.00 98.38 107 SER A N 1
ATOM 898 C CA . SER A 1 107 ? 9.700 -0.996 -21.648 1.00 98.38 107 SER A CA 1
ATOM 899 C C . SER A 1 107 ? 8.535 -0.747 -20.704 1.00 98.38 107 SER A C 1
ATOM 901 O O . SER A 1 107 ? 8.376 -1.493 -19.742 1.00 98.38 107 SER A O 1
ATOM 903 N N . GLN A 1 108 ? 7.683 0.235 -21.021 1.00 98.44 108 GLN A N 1
ATOM 904 C CA . GLN A 1 108 ? 6.433 0.459 -20.301 1.00 98.44 108 GLN A CA 1
ATOM 905 C C . GLN A 1 108 ? 5.548 -0.790 -20.322 1.00 98.44 108 GLN A C 1
ATOM 907 O O . GLN A 1 108 ? 5.160 -1.284 -19.267 1.00 98.44 108 GLN A O 1
ATOM 912 N N . VAL A 1 109 ? 5.253 -1.318 -21.514 1.00 98.31 109 VAL A N 1
ATOM 913 C CA . VAL A 1 109 ? 4.353 -2.471 -21.677 1.00 98.31 109 VAL A CA 1
ATOM 914 C C . VAL A 1 109 ? 4.856 -3.685 -20.894 1.00 98.31 109 VAL A C 1
ATOM 916 O O . VAL A 1 109 ? 4.079 -4.324 -20.188 1.00 98.31 109 VAL A O 1
ATOM 919 N N . ASP A 1 110 ? 6.146 -3.998 -21.008 1.00 98.31 110 ASP A N 1
ATOM 920 C CA . ASP A 1 110 ? 6.749 -5.164 -20.361 1.00 98.31 110 ASP A CA 1
ATOM 921 C C . ASP A 1 110 ? 6.824 -4.998 -18.833 1.00 98.31 110 ASP A C 1
ATOM 923 O O . ASP A 1 110 ? 6.453 -5.902 -18.083 1.00 98.31 110 ASP A O 1
ATOM 927 N N . PHE A 1 111 ? 7.215 -3.811 -18.354 1.00 98.69 111 PHE A N 1
ATOM 928 C CA . PHE A 1 111 ? 7.262 -3.501 -16.925 1.00 98.69 111 PHE A CA 1
ATOM 929 C C . PHE A 1 111 ? 5.883 -3.596 -16.267 1.00 98.69 111 PHE A C 1
ATOM 931 O O . PHE A 1 111 ? 5.736 -4.289 -15.261 1.00 98.69 111 PHE A O 1
ATOM 938 N N . GLU A 1 112 ? 4.869 -2.933 -16.829 1.00 98.62 112 GLU A N 1
ATOM 939 C CA . GLU A 1 112 ? 3.519 -2.908 -16.253 1.00 98.62 112 GLU A CA 1
ATOM 940 C C . GLU A 1 112 ? 2.883 -4.305 -16.271 1.00 98.62 112 GLU A C 1
ATOM 942 O O . GLU A 1 112 ? 2.285 -4.728 -15.277 1.00 98.62 112 GLU A O 1
ATOM 947 N N . ALA A 1 113 ? 3.073 -5.067 -17.356 1.00 98.56 113 ALA A N 1
ATOM 948 C CA . ALA A 1 113 ? 2.592 -6.443 -17.450 1.00 98.56 113 ALA A CA 1
ATOM 949 C C . ALA A 1 113 ? 3.254 -7.355 -16.404 1.00 98.56 113 ALA A C 1
ATOM 951 O O . ALA A 1 113 ? 2.564 -8.116 -15.714 1.00 98.56 113 ALA A O 1
ATOM 952 N N . ALA A 1 114 ? 4.577 -7.263 -16.244 1.00 98.69 114 ALA A N 1
ATOM 953 C CA . ALA A 1 114 ? 5.306 -8.041 -15.250 1.00 98.69 114 ALA A CA 1
ATOM 954 C C . ALA A 1 114 ? 4.910 -7.646 -13.818 1.00 98.69 114 ALA A C 1
ATOM 956 O O . ALA A 1 114 ? 4.608 -8.517 -13.000 1.00 98.69 114 ALA A O 1
ATOM 957 N N . ALA A 1 115 ? 4.832 -6.345 -13.525 1.00 98.56 115 ALA A N 1
ATOM 958 C CA . ALA A 1 115 ? 4.422 -5.814 -12.228 1.00 98.56 115 ALA A CA 1
ATOM 959 C C . ALA A 1 115 ? 3.011 -6.285 -11.844 1.00 98.56 115 ALA A C 1
ATOM 961 O O . ALA A 1 115 ? 2.799 -6.820 -10.749 1.00 98.56 115 ALA A O 1
ATOM 962 N N . GLN A 1 116 ? 2.056 -6.167 -12.771 1.00 98.44 116 GLN A N 1
ATOM 963 C CA . GLN A 1 116 ? 0.695 -6.658 -12.586 1.00 98.44 116 GLN A CA 1
ATOM 964 C C . GLN A 1 116 ? 0.667 -8.170 -12.338 1.00 98.44 116 GLN A C 1
ATOM 966 O O . GLN A 1 116 ? -0.069 -8.629 -11.457 1.00 98.44 116 GLN A O 1
ATOM 971 N N . SER A 1 117 ? 1.454 -8.946 -13.090 1.00 98.44 117 SER A N 1
ATOM 972 C CA . SER A 1 117 ? 1.512 -10.401 -12.949 1.00 98.44 117 SER A CA 1
ATOM 973 C C . SER A 1 117 ? 2.044 -10.820 -11.580 1.00 98.44 117 SER A C 1
ATOM 975 O O . SER A 1 117 ? 1.420 -11.652 -10.921 1.00 98.44 117 SER A O 1
ATOM 977 N N . VAL A 1 118 ? 3.155 -10.225 -11.128 1.00 98.62 118 VAL A N 1
ATOM 978 C CA . VAL A 1 118 ? 3.734 -10.501 -9.805 1.00 98.62 118 VAL A CA 1
ATOM 979 C C . VAL A 1 118 ? 2.707 -10.183 -8.722 1.00 98.62 118 VAL A C 1
ATOM 981 O O . VAL A 1 118 ? 2.289 -11.081 -8.000 1.00 98.62 118 VAL A O 1
ATOM 984 N N . MET A 1 119 ? 2.192 -8.950 -8.671 1.00 98.62 119 MET A N 1
ATOM 985 C CA . MET A 1 119 ? 1.247 -8.537 -7.626 1.00 98.62 119 MET A CA 1
ATOM 986 C C . MET A 1 119 ? -0.046 -9.369 -7.616 1.00 98.62 119 MET A C 1
ATOM 988 O O . MET A 1 119 ? -0.560 -9.720 -6.548 1.00 98.62 119 MET A O 1
ATOM 992 N N . THR A 1 120 ? -0.587 -9.696 -8.794 1.00 98.44 120 THR A N 1
ATOM 993 C CA . THR A 1 120 ? -1.835 -10.464 -8.921 1.00 98.44 120 THR A CA 1
ATOM 994 C C . THR A 1 120 ? -1.667 -11.898 -8.437 1.00 98.44 120 THR A C 1
ATOM 996 O O . THR A 1 120 ? -2.516 -12.389 -7.683 1.00 98.44 120 THR A O 1
ATOM 999 N N . GLU A 1 121 ? -0.598 -12.575 -8.856 1.00 98.56 121 GLU A N 1
ATOM 1000 C CA . GLU A 1 121 ? -0.377 -13.969 -8.480 1.00 98.56 121 GLU A CA 1
ATOM 1001 C C . GLU A 1 121 ? 0.074 -14.092 -7.018 1.00 98.56 121 GLU A C 1
ATOM 1003 O O . GLU A 1 121 ? -0.403 -14.995 -6.330 1.00 98.56 121 GLU A O 1
ATOM 1008 N N . THR A 1 122 ? 0.841 -13.136 -6.474 1.00 98.69 122 THR A N 1
ATOM 1009 C CA . THR A 1 122 ? 1.113 -13.085 -5.026 1.00 98.69 122 THR A CA 1
ATOM 1010 C C . THR A 1 122 ? -0.190 -12.972 -4.233 1.00 98.69 122 THR A C 1
ATOM 1012 O O . THR A 1 122 ? -0.427 -13.774 -3.329 1.00 98.69 122 THR A O 1
ATOM 1015 N N . LEU A 1 123 ? -1.090 -12.039 -4.587 1.00 98.62 123 LEU A N 1
ATOM 1016 C CA . LEU A 1 123 ? -2.388 -11.898 -3.909 1.00 98.62 123 LEU A CA 1
ATOM 1017 C C . LEU A 1 123 ? -3.241 -13.160 -4.016 1.00 98.62 123 LEU A C 1
ATOM 1019 O O . LEU 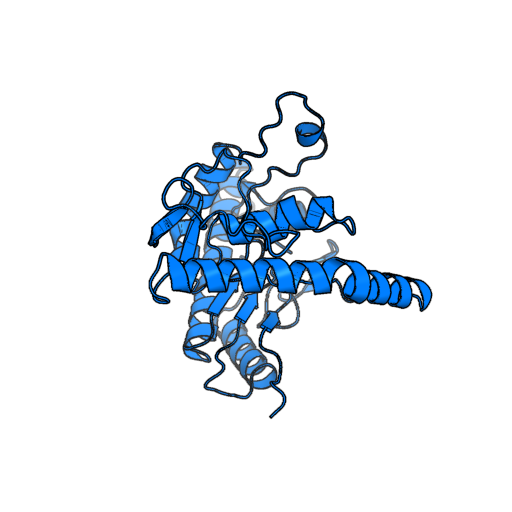A 1 123 ? -3.934 -13.535 -3.066 1.00 98.62 123 LEU A O 1
ATOM 1023 N N . ARG A 1 124 ? -3.225 -13.813 -5.179 1.00 98.50 124 ARG A N 1
ATOM 1024 C CA . ARG A 1 124 ? -3.928 -15.079 -5.379 1.00 98.50 124 ARG A CA 1
ATOM 1025 C C . ARG A 1 124 ? -3.406 -16.142 -4.417 1.00 98.50 124 ARG A C 1
ATOM 1027 O O . ARG A 1 124 ? -4.217 -16.829 -3.796 1.00 98.50 124 ARG A O 1
ATOM 1034 N N . GLU A 1 125 ? -2.092 -16.246 -4.278 1.00 98.44 125 GLU A N 1
ATOM 1035 C CA . GLU A 1 125 ? -1.449 -17.276 -3.473 1.00 98.44 125 GLU A CA 1
ATOM 1036 C C . GLU A 1 125 ? -1.629 -17.045 -1.971 1.00 98.44 125 GLU A C 1
ATOM 1038 O O . GLU A 1 125 ? -2.092 -17.941 -1.263 1.00 98.44 125 GLU A O 1
ATOM 1043 N N . VAL A 1 126 ? -1.411 -15.823 -1.473 1.00 98.31 126 VAL A N 1
ATOM 1044 C CA . VAL A 1 126 ? -1.642 -15.514 -0.047 1.00 98.31 126 VAL A CA 1
ATOM 1045 C C . VAL A 1 126 ? -3.109 -15.725 0.350 1.00 98.31 126 VAL A C 1
ATOM 1047 O O . VAL A 1 126 ? -3.398 -16.247 1.430 1.00 98.31 126 VAL A O 1
ATOM 1050 N N . LYS A 1 127 ? -4.059 -15.421 -0.550 1.00 97.88 127 LYS A N 1
ATOM 1051 C CA . LYS A 1 127 ? -5.489 -15.696 -0.336 1.00 97.88 127 LYS A CA 1
ATOM 1052 C C . LYS A 1 127 ? -5.809 -17.184 -0.393 1.00 97.88 127 LYS A C 1
ATOM 1054 O O . LYS A 1 127 ? -6.668 -17.635 0.358 1.00 97.88 127 LYS A O 1
ATOM 1059 N N . ARG A 1 128 ? -5.141 -17.959 -1.251 1.00 97.56 128 ARG A N 1
ATOM 1060 C CA . ARG A 1 128 ? -5.280 -19.423 -1.279 1.00 97.56 128 ARG A CA 1
ATOM 1061 C C . ARG A 1 128 ? -4.822 -20.030 0.047 1.00 97.56 128 ARG A C 1
ATOM 1063 O O . ARG A 1 128 ? -5.502 -20.900 0.586 1.00 97.56 128 ARG A O 1
ATOM 1070 N N . LEU A 1 129 ? -3.701 -19.545 0.577 1.00 97.38 129 LEU A N 1
ATOM 1071 C CA . LEU A 1 129 ? -3.088 -20.038 1.808 1.00 97.38 129 LEU A CA 1
ATOM 1072 C C . LEU A 1 129 ? -3.849 -19.601 3.063 1.00 97.38 129 LEU A C 1
ATOM 1074 O O . LEU A 1 129 ? -4.012 -20.402 3.984 1.00 97.38 129 LEU A O 1
ATOM 1078 N N . ARG A 1 130 ? -4.322 -18.352 3.126 1.00 97.38 130 ARG A N 1
ATOM 1079 C CA . ARG A 1 130 ? -5.075 -17.794 4.265 1.00 97.38 130 ARG A CA 1
ATOM 1080 C C . ARG A 1 130 ? -6.369 -17.129 3.771 1.00 97.38 130 ARG A C 1
ATOM 1082 O O . ARG A 1 130 ? -6.471 -15.902 3.761 1.00 97.38 130 ARG A O 1
ATOM 1089 N N . PRO A 1 131 ? -7.396 -17.917 3.401 1.00 96.44 131 PRO A N 1
ATOM 1090 C CA . PRO A 1 131 ? -8.599 -17.424 2.712 1.00 96.44 131 PRO A CA 1
ATOM 1091 C C . PRO A 1 131 ? -9.547 -16.591 3.577 1.00 96.44 131 PRO A C 1
ATOM 1093 O O . PRO A 1 131 ? -10.523 -16.043 3.066 1.00 96.44 131 PRO A O 1
ATOM 1096 N N . LYS A 1 132 ? -9.322 -16.542 4.893 1.00 95.00 132 LYS A N 1
ATOM 1097 C CA . LYS A 1 132 ? -10.130 -15.757 5.836 1.00 95.00 132 LYS A CA 1
ATOM 1098 C C . LYS A 1 132 ? -9.436 -14.487 6.318 1.00 95.00 132 LYS A C 1
ATOM 1100 O O . LYS A 1 132 ? -10.079 -13.691 6.994 1.00 95.00 132 LYS A O 1
ATOM 1105 N N . ALA A 1 133 ? -8.168 -14.305 5.967 1.00 96.56 133 ALA A N 1
ATOM 1106 C CA . ALA A 1 133 ? -7.450 -13.083 6.256 1.00 96.56 133 ALA A CA 1
ATOM 1107 C C . ALA A 1 133 ? -7.815 -12.001 5.237 1.00 96.56 133 ALA A C 1
ATOM 1109 O O . ALA A 1 133 ? -8.159 -12.287 4.085 1.00 96.56 133 ALA A O 1
ATOM 1110 N N . LEU A 1 134 ? -7.748 -10.750 5.674 1.00 97.75 134 LEU A N 1
ATOM 1111 C CA . LEU A 1 134 ? -7.991 -9.601 4.816 1.00 97.75 134 LEU A CA 1
ATOM 1112 C C . LEU A 1 134 ? -6.662 -9.175 4.197 1.00 97.75 134 LEU A C 1
ATOM 1114 O O . LEU A 1 134 ? -5.808 -8.643 4.893 1.00 97.75 134 LEU A O 1
ATOM 1118 N N . TRP A 1 135 ? -6.479 -9.470 2.911 1.00 98.38 135 TRP A N 1
ATOM 1119 C CA . TRP A 1 135 ? -5.241 -9.200 2.178 1.00 98.38 135 TRP A CA 1
ATOM 1120 C C . TRP A 1 135 ? -5.333 -7.945 1.322 1.00 98.38 135 TRP A C 1
ATOM 1122 O O . TRP A 1 135 ? -6.365 -7.709 0.689 1.00 98.38 135 TRP A O 1
ATOM 1132 N N . GLY A 1 136 ? -4.240 -7.196 1.227 1.00 98.25 136 GLY A N 1
ATOM 1133 C CA . GLY A 1 136 ? -4.148 -6.038 0.348 1.00 98.25 136 GLY A CA 1
ATOM 1134 C C . GLY A 1 136 ? -2.775 -5.386 0.379 1.00 98.25 136 GLY A C 1
ATOM 1135 O O . GLY A 1 136 ? -1.958 -5.672 1.255 1.00 98.25 136 GLY A O 1
ATOM 1136 N N . PHE A 1 137 ? -2.543 -4.501 -0.584 1.00 97.94 137 PHE A N 1
ATOM 1137 C CA . PHE A 1 137 ? -1.314 -3.723 -0.665 1.00 97.94 137 PHE A CA 1
ATOM 1138 C C . PHE A 1 137 ? -1.449 -2.372 0.032 1.00 97.94 137 PHE A C 1
ATOM 1140 O O . PHE A 1 137 ? -2.491 -1.722 -0.045 1.00 97.94 137 PHE A O 1
ATOM 1147 N N . SER A 1 138 ? -0.366 -1.930 0.659 1.00 95.69 138 SER A N 1
ATOM 1148 C CA . SER A 1 138 ? -0.194 -0.572 1.171 1.00 95.69 138 SER A CA 1
ATOM 1149 C C . SER A 1 138 ? 0.948 0.102 0.402 1.00 95.69 138 SER A C 1
ATOM 1151 O O . SER A 1 138 ? 1.971 -0.557 0.204 1.00 95.69 138 SER A O 1
ATOM 1153 N N . PRO A 1 139 ? 0.806 1.369 -0.040 1.00 93.88 139 PRO A N 1
ATOM 1154 C CA . PRO A 1 139 ? -0.196 2.362 0.375 1.00 93.88 139 PRO A CA 1
ATOM 1155 C C . PRO A 1 139 ? -1.369 2.545 -0.614 1.00 93.88 139 PRO A C 1
ATOM 1157 O O . PRO A 1 139 ? -1.702 3.674 -0.965 1.00 93.88 139 PRO A O 1
ATOM 1160 N N . TYR A 1 140 ? -1.999 1.466 -1.097 1.00 95.00 140 TYR A N 1
ATOM 1161 C CA . TYR A 1 140 ? -3.021 1.569 -2.146 1.00 95.00 140 TYR A CA 1
ATOM 1162 C C . TYR A 1 140 ? -4.466 1.664 -1.607 1.00 95.00 140 TYR A C 1
ATOM 1164 O O . TYR A 1 140 ? -4.829 0.921 -0.684 1.00 95.00 140 TYR A O 1
ATOM 1172 N N . PRO A 1 141 ? -5.333 2.483 -2.242 1.00 95.50 141 PRO A N 1
ATOM 1173 C CA . PRO A 1 141 ? -5.008 3.467 -3.283 1.00 95.50 141 PRO A CA 1
ATOM 1174 C C . PRO A 1 141 ? -4.254 4.675 -2.706 1.00 95.50 141 PRO A C 1
ATOM 1176 O O . PRO A 1 141 ? -4.486 5.065 -1.562 1.00 95.50 141 PRO A O 1
ATOM 1179 N N . SER A 1 142 ? -3.384 5.280 -3.517 1.00 91.94 142 SER A N 1
ATOM 1180 C CA . SER A 1 142 ? -2.704 6.530 -3.166 1.00 91.94 142 SER A CA 1
ATOM 1181 C C . SER A 1 142 ? -3.419 7.719 -3.805 1.00 91.94 142 SER A C 1
ATOM 1183 O O . SER A 1 142 ? -3.863 7.646 -4.952 1.00 91.94 142 SER A O 1
ATOM 1185 N N . CYS A 1 143 ? -3.532 8.810 -3.049 1.00 91.81 143 CYS A N 1
ATOM 1186 C CA . CYS A 1 143 ? -4.190 10.045 -3.478 1.00 91.81 143 CYS A CA 1
ATOM 1187 C C . CYS A 1 143 ? -3.206 11.067 -4.070 1.00 91.81 143 CYS A C 1
ATOM 1189 O O . CYS A 1 143 ? -3.624 11.930 -4.833 1.00 91.81 143 CYS A O 1
ATOM 1191 N N . TYR A 1 144 ? -1.915 10.975 -3.713 1.00 87.25 144 TYR A N 1
ATOM 1192 C CA . TYR A 1 144 ? -0.861 11.923 -4.113 1.00 87.25 144 TYR A CA 1
ATOM 1193 C C . TYR A 1 144 ? -1.220 13.409 -3.885 1.00 87.25 144 TYR A C 1
ATOM 1195 O O . TYR A 1 144 ? -0.729 14.296 -4.572 1.00 87.25 144 TYR A O 1
ATOM 1203 N N . ASN A 1 145 ? -2.043 13.698 -2.876 1.00 85.50 145 ASN A N 1
ATOM 1204 C CA . ASN A 1 145 ? -2.422 15.054 -2.467 1.00 85.50 145 ASN A CA 1
ATOM 1205 C C . ASN A 1 145 ? -1.435 15.686 -1.464 1.00 85.50 145 ASN A C 1
ATOM 1207 O O . ASN A 1 145 ? -1.585 16.843 -1.104 1.00 85.50 145 ASN A O 1
ATOM 1211 N N . GLY A 1 146 ? -0.416 14.950 -1.014 1.00 79.06 146 GLY A N 1
ATOM 1212 C CA . GLY A 1 146 ? 0.513 15.385 0.034 1.00 79.06 146 GLY A CA 1
ATOM 1213 C C . GLY A 1 146 ? 1.718 16.212 -0.425 1.00 79.06 146 GLY A C 1
ATOM 1214 O O . GLY A 1 146 ? 2.640 16.374 0.369 1.00 79.06 146 GLY A O 1
ATOM 1215 N N . ASP A 1 147 ? 1.764 16.693 -1.673 1.00 77.94 147 ASP A N 1
ATOM 1216 C CA . ASP A 1 147 ? 2.888 17.507 -2.161 1.00 77.94 147 ASP A CA 1
ATOM 1217 C C . ASP A 1 147 ? 3.019 18.795 -1.314 1.00 77.94 147 ASP A C 1
ATOM 1219 O O . ASP A 1 147 ? 2.075 19.595 -1.265 1.00 77.94 147 ASP A O 1
ATOM 1223 N N . PRO A 1 148 ? 4.167 19.039 -0.647 1.00 78.62 148 PRO A N 1
ATOM 1224 C CA . PRO A 1 148 ? 4.387 20.246 0.144 1.00 78.62 148 PRO A CA 1
ATOM 1225 C C . PRO A 1 148 ? 4.138 21.547 -0.629 1.00 78.62 148 PRO A C 1
ATOM 1227 O O . PRO A 1 148 ? 3.625 22.509 -0.061 1.00 78.62 148 PRO A O 1
ATOM 1230 N N . ALA A 1 149 ? 4.460 21.584 -1.925 1.00 78.19 149 ALA A N 1
ATOM 1231 C CA . ALA A 1 149 ? 4.225 22.757 -2.759 1.00 78.19 149 ALA A CA 1
ATOM 1232 C C . ALA A 1 149 ? 2.726 23.043 -2.942 1.00 78.19 149 ALA A C 1
ATOM 1234 O O . ALA A 1 149 ? 2.332 24.207 -3.006 1.00 78.19 149 ALA A O 1
ATOM 1235 N N . LEU A 1 150 ? 1.893 21.997 -2.990 1.00 75.44 150 LEU A N 1
ATOM 1236 C CA . LEU A 1 150 ? 0.441 22.117 -3.126 1.00 75.44 150 LEU A CA 1
ATOM 1237 C C . LEU A 1 150 ? -0.241 22.408 -1.789 1.00 75.44 150 LEU A C 1
ATOM 1239 O O . LEU A 1 150 ? -1.140 23.243 -1.740 1.00 75.44 150 LEU A O 1
ATOM 1243 N N . THR A 1 151 ? 0.197 21.768 -0.702 1.00 78.94 151 THR A N 1
ATOM 1244 C CA . THR A 1 151 ? -0.424 21.922 0.629 1.00 78.94 151 THR A CA 1
ATOM 1245 C C . THR A 1 151 ? -0.257 23.327 1.218 1.00 78.94 151 THR A C 1
ATOM 1247 O O . THR A 1 151 ? -1.052 23.731 2.064 1.00 78.94 151 THR A O 1
ATOM 1250 N N . MET A 1 152 ? 0.727 24.105 0.748 1.00 79.31 152 MET A N 1
ATOM 1251 C CA . MET A 1 152 ? 0.925 25.510 1.135 1.00 79.31 152 MET A CA 1
ATOM 1252 C C . MET A 1 152 ? 0.023 26.505 0.382 1.00 79.31 152 MET A C 1
ATOM 1254 O O . MET A 1 152 ? -0.004 27.690 0.727 1.00 79.31 152 MET A O 1
ATOM 1258 N N . LEU A 1 153 ? -0.706 26.069 -0.650 1.00 81.38 153 LEU A N 1
ATOM 1259 C CA . LEU A 1 153 ? -1.577 26.950 -1.425 1.00 81.38 153 LEU A CA 1
ATOM 1260 C C . LEU A 1 153 ? -2.882 27.245 -0.672 1.00 81.38 153 LEU A C 1
ATOM 1262 O O . LEU A 1 153 ? -3.522 26.355 -0.122 1.00 81.38 153 LEU A O 1
ATOM 1266 N N . ALA A 1 154 ? -3.340 28.500 -0.717 1.00 79.81 154 ALA A N 1
ATOM 1267 C CA . ALA A 1 154 ? -4.574 28.924 -0.043 1.00 79.81 154 ALA A CA 1
ATOM 1268 C C . ALA A 1 154 ? -5.852 28.246 -0.581 1.00 79.81 154 ALA A C 1
ATOM 1270 O O . ALA A 1 154 ? -6.878 28.246 0.091 1.00 79.81 154 ALA A O 1
ATOM 1271 N N . ASN A 1 155 ? -5.801 27.693 -1.795 1.00 83.75 155 ASN A N 1
ATOM 1272 C CA . ASN A 1 155 ? -6.891 26.959 -2.437 1.00 83.75 155 ASN A CA 1
ATOM 1273 C C . ASN A 1 155 ? -6.713 25.433 -2.363 1.00 83.75 155 ASN A C 1
ATOM 1275 O O . ASN A 1 155 ? -7.387 24.713 -3.098 1.00 83.75 155 ASN A O 1
ATOM 1279 N N . TYR A 1 156 ? -5.803 24.935 -1.524 1.00 83.31 156 TYR A N 1
ATOM 1280 C CA . TYR A 1 156 ? -5.630 23.505 -1.322 1.00 83.31 156 TYR A CA 1
ATOM 1281 C C . TYR A 1 156 ? -6.881 22.902 -0.672 1.00 83.31 156 TYR A C 1
ATOM 1283 O O . TYR A 1 156 ? -7.272 23.278 0.431 1.00 83.31 156 TYR A O 1
ATOM 1291 N N . THR A 1 157 ? -7.518 21.963 -1.371 1.00 83.69 157 THR A N 1
ATOM 1292 C CA . THR A 1 157 ? -8.767 21.322 -0.928 1.00 83.69 157 THR A CA 1
ATOM 1293 C C . THR A 1 157 ? -8.546 19.949 -0.300 1.00 83.69 157 THR A C 1
ATOM 1295 O O . THR A 1 157 ? -9.472 19.381 0.267 1.00 83.69 157 THR A O 1
ATOM 1298 N N . GLY A 1 158 ? -7.348 19.373 -0.437 1.00 84.50 158 GLY A N 1
ATOM 1299 C CA . GLY A 1 158 ? -7.084 17.985 -0.056 1.00 84.50 158 GLY A CA 1
ATOM 1300 C C . GLY A 1 158 ? -7.666 16.935 -1.003 1.00 84.50 158 GLY A C 1
ATOM 1301 O O . GLY A 1 158 ? -7.449 15.746 -0.774 1.00 84.50 158 GLY A O 1
ATOM 1302 N N . GLN A 1 159 ? -8.361 17.330 -2.074 1.00 87.69 159 GLN A N 1
ATOM 1303 C CA . GLN A 1 159 ? -8.873 16.389 -3.070 1.00 87.69 159 GLN A CA 1
ATOM 1304 C C . GLN A 1 159 ? -7.728 15.756 -3.868 1.00 87.69 159 GLN A C 1
ATOM 1306 O O . GLN A 1 159 ? -6.735 16.413 -4.185 1.00 87.69 159 GLN A O 1
ATOM 1311 N N . CYS A 1 160 ? -7.880 14.476 -4.215 1.00 91.44 160 CYS A N 1
ATOM 1312 C CA . CYS A 1 160 ? -6.937 13.813 -5.109 1.00 91.44 160 CYS A CA 1
ATOM 1313 C C . CYS A 1 160 ? -6.993 14.481 -6.492 1.00 91.44 160 CYS A C 1
ATOM 1315 O O . CYS A 1 160 ? -8.098 14.727 -6.989 1.00 91.44 160 CYS A O 1
ATOM 1317 N N . PRO A 1 161 ? -5.848 14.748 -7.144 1.00 90.94 161 PRO A N 1
ATOM 1318 C CA . PRO A 1 161 ? -5.840 15.233 -8.518 1.00 90.94 161 PRO A CA 1
ATOM 1319 C C . PRO A 1 161 ? -6.628 14.295 -9.445 1.00 90.94 161 PRO A C 1
ATOM 1321 O O . PRO A 1 161 ? -6.549 13.072 -9.317 1.00 90.94 161 PRO A O 1
ATOM 1324 N N . ALA A 1 162 ? -7.379 14.853 -10.400 1.00 91.88 162 ALA A N 1
ATOM 1325 C CA . ALA A 1 162 ? -8.235 14.064 -11.294 1.00 91.88 162 ALA A CA 1
ATOM 1326 C C . ALA A 1 162 ? -7.442 13.032 -12.119 1.00 91.88 162 ALA A C 1
ATOM 1328 O O . ALA A 1 162 ? -7.911 11.921 -12.354 1.00 91.88 162 ALA A O 1
ATOM 1329 N N . GLU A 1 163 ? -6.216 13.380 -12.508 1.00 91.56 163 GLU A N 1
ATOM 1330 C CA . GLU A 1 163 ? -5.263 12.475 -13.158 1.00 91.56 163 GLU A CA 1
ATOM 1331 C C . GLU A 1 163 ? -4.872 11.286 -12.268 1.00 91.56 163 GLU A C 1
ATOM 1333 O O . GLU A 1 163 ? -4.830 10.150 -12.733 1.00 91.56 163 GLU A O 1
ATOM 1338 N N . GLU A 1 164 ? -4.688 11.505 -10.965 1.00 92.81 164 GLU A N 1
ATOM 1339 C CA . GLU A 1 164 ? -4.361 10.443 -10.010 1.00 92.81 164 GLU A CA 1
ATOM 1340 C C . GLU A 1 164 ? -5.568 9.542 -9.720 1.00 92.81 164 GLU A C 1
ATOM 1342 O O . GLU A 1 164 ? -5.417 8.334 -9.516 1.00 92.81 164 GLU A O 1
ATOM 1347 N N . MET A 1 165 ? -6.781 10.100 -9.751 1.00 94.19 165 MET A N 1
ATOM 1348 C CA . MET A 1 165 ? -8.015 9.312 -9.697 1.00 94.19 165 MET A CA 1
ATOM 1349 C C . MET A 1 165 ? -8.157 8.416 -10.932 1.00 94.19 165 MET A C 1
ATOM 1351 O O .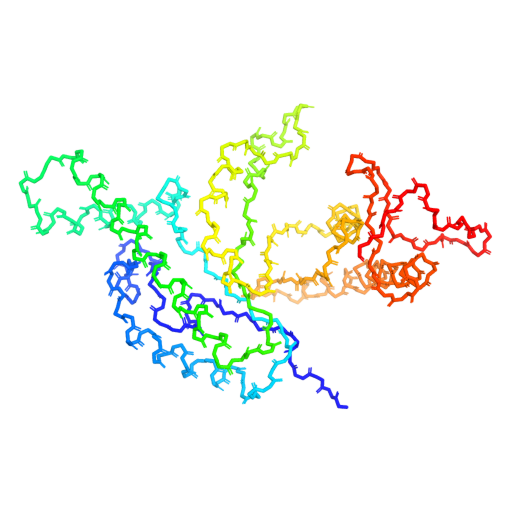 MET A 1 165 ? -8.406 7.223 -10.775 1.00 94.19 165 MET A O 1
ATOM 1355 N N . ALA A 1 166 ? -7.909 8.948 -12.133 1.00 95.50 166 ALA A N 1
ATOM 1356 C CA . ALA A 1 166 ? -7.950 8.170 -13.371 1.00 95.50 166 ALA A CA 1
ATOM 1357 C C . ALA A 1 166 ? -6.923 7.023 -13.366 1.00 95.50 166 ALA A C 1
ATOM 1359 O O . ALA A 1 166 ? -7.252 5.889 -13.709 1.00 95.50 166 ALA A O 1
ATOM 1360 N N . LEU A 1 167 ? -5.705 7.277 -12.878 1.00 95.56 167 LEU A N 1
ATOM 1361 C CA . LEU A 1 167 ? -4.696 6.232 -12.690 1.00 95.56 167 LEU A CA 1
ATOM 1362 C C . LEU A 1 167 ? -5.137 5.181 -11.655 1.00 95.56 167 LEU A C 1
ATOM 1364 O O . LEU A 1 167 ? -4.847 3.998 -11.812 1.00 95.56 167 LEU A O 1
ATOM 1368 N N . ASN A 1 168 ? -5.861 5.560 -10.600 1.00 97.00 168 ASN A N 1
ATOM 1369 C CA . ASN A 1 168 ? -6.416 4.578 -9.663 1.00 97.00 168 ASN A CA 1
ATOM 1370 C C . ASN A 1 168 ? -7.523 3.717 -10.298 1.00 97.00 168 ASN A C 1
ATOM 1372 O O . ASN A 1 168 ? -7.651 2.545 -9.936 1.00 97.00 168 ASN A O 1
ATOM 1376 N N . ASP A 1 169 ? -8.285 4.240 -11.259 1.00 97.00 169 ASP A N 1
ATOM 1377 C CA . ASP A 1 169 ? -9.303 3.464 -11.977 1.00 97.00 169 ASP A CA 1
ATOM 1378 C C . ASP A 1 169 ? -8.680 2.359 -12.855 1.00 97.00 169 ASP A C 1
ATOM 1380 O O . ASP A 1 169 ? -9.227 1.255 -12.947 1.00 97.00 169 ASP A O 1
ATOM 1384 N N . GLU A 1 170 ? -7.491 2.589 -13.421 1.00 96.50 170 GLU A N 1
ATOM 1385 C CA . GLU A 1 170 ? -6.733 1.581 -14.187 1.00 96.5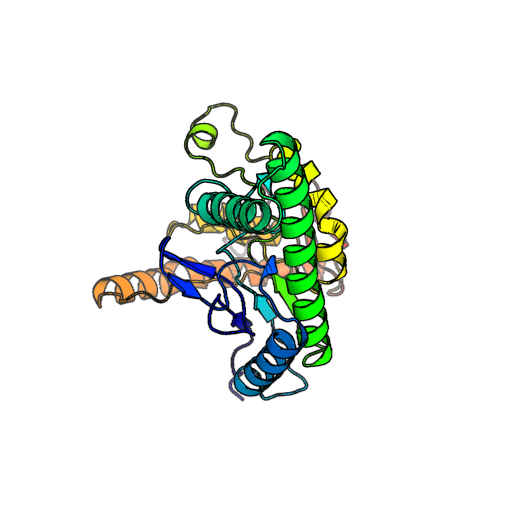0 170 GLU A CA 1
ATOM 1386 C C . GLU A 1 170 ? -6.320 0.365 -13.337 1.00 96.50 170 GLU A C 1
ATOM 1388 O O . GLU A 1 170 ? -6.213 -0.760 -13.833 1.00 96.50 170 GLU A O 1
ATOM 1393 N N . LEU A 1 171 ? -6.163 0.553 -12.024 1.00 97.50 171 LEU A N 1
ATOM 1394 C CA . LEU A 1 171 ? -5.819 -0.502 -11.067 1.00 97.50 171 LEU A CA 1
ATOM 1395 C C . LEU A 1 171 ? -7.024 -1.349 -10.622 1.00 97.50 171 LEU A C 1
ATOM 1397 O O . LEU A 1 171 ? -6.939 -2.095 -9.645 1.00 97.50 171 LEU A O 1
ATOM 1401 N N . LEU A 1 172 ? -8.145 -1.325 -11.353 1.00 97.31 172 LEU A N 1
ATOM 1402 C CA . LEU A 1 172 ? -9.324 -2.149 -11.054 1.00 97.31 172 LEU A CA 1
ATOM 1403 C C . LEU A 1 172 ? -9.007 -3.645 -10.890 1.00 97.31 172 LEU A C 1
ATOM 1405 O O . LEU A 1 172 ? -9.661 -4.346 -10.108 1.00 97.31 172 LEU A O 1
ATOM 1409 N N . TRP A 1 173 ? -8.001 -4.144 -11.609 1.00 97.44 173 TRP A N 1
ATOM 1410 C CA . TRP A 1 173 ? -7.511 -5.515 -11.470 1.00 97.44 173 TRP A CA 1
ATOM 1411 C C . TRP A 1 173 ? -6.979 -5.808 -10.057 1.00 97.44 173 TRP A C 1
ATOM 1413 O O . TRP A 1 173 ? -7.209 -6.904 -9.543 1.00 97.44 173 TRP A O 1
ATOM 1423 N N . LEU A 1 174 ? -6.344 -4.829 -9.408 1.00 98.00 174 LEU A N 1
ATOM 1424 C CA . LEU A 1 174 ? -5.802 -4.927 -8.057 1.00 98.00 174 LEU A CA 1
ATOM 1425 C C . LEU A 1 174 ? -6.931 -4.899 -7.024 1.00 98.00 174 LEU A C 1
ATOM 1427 O O . LEU A 1 174 ? -7.015 -5.782 -6.168 1.00 98.00 174 LEU A O 1
ATOM 1431 N N . TRP A 1 175 ? -7.865 -3.951 -7.161 1.00 97.12 175 TRP A N 1
ATOM 1432 C CA . TRP A 1 175 ? -9.007 -3.783 -6.249 1.00 97.12 175 TRP A CA 1
ATOM 1433 C C . TRP A 1 175 ? -9.853 -5.050 -6.156 1.00 97.12 175 TRP A C 1
ATOM 1435 O O . TRP A 1 175 ? -10.218 -5.482 -5.065 1.00 97.12 175 TRP A O 1
ATOM 1445 N N . LYS A 1 176 ? -10.104 -5.700 -7.299 1.00 96.62 176 LYS A N 1
ATOM 1446 C CA . LYS A 1 176 ? -10.861 -6.959 -7.378 1.00 96.62 176 LYS A CA 1
ATOM 1447 C C . LYS A 1 176 ? -10.149 -8.141 -6.714 1.00 96.62 176 LYS A C 1
ATOM 1449 O O . LYS A 1 176 ? -10.795 -9.129 -6.362 1.00 96.62 176 LYS A O 1
ATOM 1454 N N . ARG A 1 177 ? -8.821 -8.086 -6.587 1.00 97.00 177 ARG A N 1
ATOM 1455 C CA . ARG A 1 177 ? -8.008 -9.157 -5.994 1.00 97.00 177 ARG A CA 1
ATOM 1456 C C . ARG A 1 177 ? -7.794 -8.953 -4.501 1.00 97.00 177 ARG A C 1
ATOM 1458 O O . ARG A 1 177 ? -7.781 -9.948 -3.772 1.00 97.00 177 ARG A O 1
ATOM 1465 N N . CYS A 1 178 ? -7.704 -7.713 -4.037 1.00 98.00 178 CYS A N 1
ATOM 1466 C CA . CYS A 1 178 ? -7.657 -7.380 -2.618 1.00 98.00 178 CYS A CA 1
ATOM 1467 C C . CYS A 1 178 ? -8.929 -7.835 -1.876 1.00 98.00 178 CYS A C 1
ATOM 1469 O O . CYS A 1 178 ? -10.006 -7.982 -2.447 1.00 98.00 178 CYS A O 1
ATOM 1471 N N . SER A 1 179 ? -8.787 -8.105 -0.580 1.00 97.38 179 SER A N 1
ATOM 1472 C CA . SER A 1 179 ? -9.905 -8.346 0.352 1.00 97.38 179 SER A CA 1
ATOM 1473 C C . SER A 1 179 ? -10.083 -7.184 1.337 1.00 97.38 179 SER A C 1
ATOM 1475 O O . SER A 1 179 ? -11.117 -7.092 1.992 1.00 97.38 179 SER A O 1
ATOM 1477 N N . ALA A 1 180 ? -9.090 -6.297 1.428 1.00 97.62 180 ALA A N 1
ATOM 1478 C CA . ALA A 1 180 ? -9.149 -5.002 2.096 1.00 97.62 180 ALA A CA 1
ATOM 1479 C C . ALA A 1 180 ? -8.217 -4.005 1.383 1.00 97.62 180 ALA A C 1
ATOM 1481 O O . ALA A 1 180 ? -7.284 -4.414 0.693 1.00 97.62 180 ALA A O 1
ATOM 1482 N N . LEU A 1 181 ? -8.483 -2.709 1.549 1.00 98.00 181 LEU A N 1
ATOM 1483 C CA . LEU A 1 181 ? -7.636 -1.620 1.055 1.00 98.00 181 LEU A CA 1
ATOM 1484 C C . LEU A 1 181 ? -6.862 -1.009 2.225 1.00 98.00 181 LEU A C 1
ATOM 1486 O O . LEU A 1 181 ? -7.420 -0.867 3.316 1.00 98.00 181 LEU A O 1
ATOM 1490 N N . TYR A 1 182 ? -5.601 -0.645 1.988 1.00 97.12 182 TYR A N 1
ATOM 1491 C CA . TYR A 1 182 ? -4.692 -0.112 3.007 1.00 97.12 182 TYR A CA 1
ATOM 1492 C C . TYR A 1 182 ? -4.055 1.212 2.553 1.00 97.12 182 TYR A C 1
ATOM 1494 O O . TYR A 1 182 ? -2.822 1.284 2.432 1.00 97.12 182 TYR A O 1
ATOM 1502 N N . PRO A 1 183 ? -4.868 2.262 2.306 1.00 95.62 183 PRO A N 1
ATOM 1503 C CA . PRO A 1 183 ? -4.341 3.595 2.049 1.00 95.62 183 PRO A CA 1
ATOM 1504 C C . PRO A 1 183 ? -3.540 4.074 3.265 1.00 95.62 183 PRO A C 1
ATOM 1506 O O . PRO A 1 183 ? -3.861 3.745 4.412 1.00 95.62 183 PRO A O 1
ATOM 1509 N N . LEU A 1 184 ? -2.477 4.832 3.013 1.00 92.19 184 LEU A N 1
ATOM 1510 C CA . LEU A 1 184 ? -1.592 5.341 4.055 1.00 92.19 184 LEU A CA 1
ATOM 1511 C C . LEU A 1 184 ? -1.911 6.806 4.347 1.00 92.19 184 LEU A C 1
ATOM 1513 O O . LEU A 1 184 ? -1.933 7.632 3.440 1.00 92.19 184 LEU A O 1
ATOM 1517 N N . LEU A 1 185 ? -2.105 7.116 5.626 1.00 89.00 185 LEU A N 1
ATOM 1518 C CA . LEU A 1 185 ? -2.212 8.477 6.139 1.00 89.00 185 LEU A CA 1
ATOM 1519 C C . LEU A 1 185 ? -1.063 8.716 7.116 1.00 89.00 185 LEU A C 1
ATOM 1521 O O . LEU A 1 185 ? -0.780 7.868 7.967 1.00 89.00 185 LEU A O 1
ATOM 1525 N N . THR A 1 186 ? -0.407 9.866 6.999 1.00 84.75 186 THR A N 1
ATOM 1526 C CA . THR A 1 186 ? 0.623 10.282 7.952 1.00 84.75 186 THR A CA 1
ATOM 1527 C C . THR A 1 186 ? -0.048 10.802 9.215 1.00 84.75 186 THR A C 1
ATOM 1529 O O . THR A 1 186 ? -0.965 11.617 9.145 1.00 84.75 186 THR A O 1
ATOM 1532 N N . LEU A 1 187 ? 0.412 10.328 10.372 1.00 79.75 187 LEU A N 1
ATOM 1533 C CA . LEU A 1 187 ? -0.028 10.815 11.673 1.00 79.75 187 LEU A CA 1
ATOM 1534 C C . LEU A 1 187 ? 1.111 11.587 12.338 1.00 79.75 187 LEU A C 1
ATOM 1536 O O . LEU A 1 187 ? 2.156 11.010 12.647 1.00 79.75 187 LEU A O 1
ATOM 1540 N N . GLU A 1 188 ? 0.877 12.865 12.604 1.00 77.38 188 GLU A N 1
ATOM 1541 C CA . GLU A 1 188 ? 1.723 13.678 13.471 1.00 77.38 188 GLU A CA 1
ATOM 1542 C C . GLU A 1 188 ? 1.261 13.555 14.937 1.00 77.38 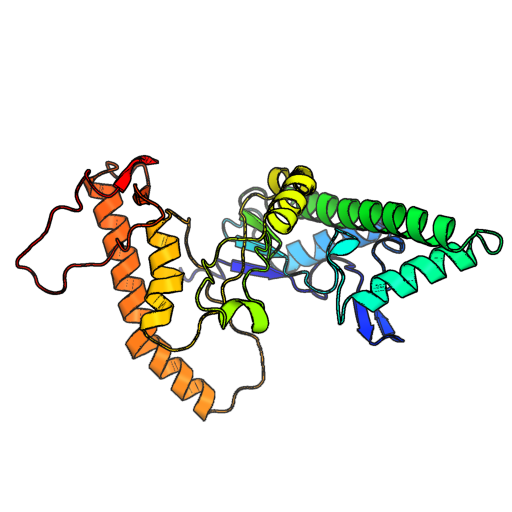188 GLU A C 1
ATOM 1544 O O . GLU A 1 188 ? 0.119 13.199 15.236 1.00 77.38 188 GLU A O 1
ATOM 1549 N N . LYS A 1 189 ? 2.181 13.746 15.895 1.00 76.00 189 LYS A N 1
ATOM 1550 C CA . LYS A 1 189 ? 1.933 13.497 17.331 1.00 76.00 189 LYS A CA 1
ATOM 1551 C C . LYS A 1 189 ? 1.129 14.628 18.004 1.00 76.00 189 LYS A C 1
ATOM 1553 O O . LYS A 1 189 ? 1.381 14.938 19.169 1.00 76.00 189 LYS A O 1
ATOM 1558 N N . LEU A 1 190 ? 0.169 15.246 17.311 1.00 76.88 190 LEU A N 1
ATOM 1559 C CA . LEU A 1 190 ? -0.724 16.265 17.873 1.00 76.88 190 LEU A CA 1
ATOM 1560 C C . LEU A 1 190 ? -2.157 15.738 17.986 1.00 76.88 190 LEU A C 1
ATOM 1562 O O . LEU A 1 190 ? -2.619 14.886 17.231 1.00 76.88 190 LEU A O 1
ATOM 1566 N N . GLN A 1 191 ? -2.903 16.274 18.953 1.00 73.12 191 GLN A N 1
ATOM 1567 C CA . GLN A 1 191 ? -4.296 15.875 19.164 1.00 73.12 191 GLN A CA 1
ATOM 1568 C C . GLN A 1 191 ? -5.209 16.275 17.991 1.00 73.12 191 GLN A C 1
ATOM 1570 O O . GLN A 1 191 ? -6.152 15.546 17.687 1.00 73.12 191 GLN A O 1
ATOM 1575 N N . ALA A 1 192 ? -4.933 17.406 17.334 1.00 81.25 192 ALA A N 1
ATOM 1576 C CA . ALA A 1 192 ? -5.679 17.842 16.153 1.00 81.25 192 ALA A CA 1
ATOM 1577 C C . ALA A 1 192 ? -5.545 16.834 14.998 1.00 81.25 192 ALA A C 1
ATOM 1579 O O . ALA A 1 192 ? -6.536 16.518 14.342 1.00 81.25 192 ALA A O 1
ATOM 1580 N N . ASP A 1 193 ? -4.363 16.239 14.831 1.00 84.25 193 ASP A N 1
ATOM 1581 C CA . ASP A 1 193 ? -4.102 15.274 13.760 1.00 84.25 193 ASP A CA 1
ATOM 1582 C C . ASP A 1 193 ? -4.881 13.980 13.962 1.00 84.25 193 ASP A C 1
ATOM 1584 O O . ASP A 1 193 ? -5.345 13.383 12.995 1.00 84.25 193 ASP A O 1
ATOM 1588 N N . LEU A 1 194 ? -5.110 13.562 15.213 1.00 89.81 194 LEU A N 1
ATOM 1589 C CA . LEU A 1 194 ? -5.952 12.398 15.504 1.00 89.81 194 LEU A CA 1
ATOM 1590 C C . LEU A 1 194 ? -7.394 12.600 15.026 1.00 89.81 194 LEU A C 1
ATOM 1592 O O . LEU A 1 194 ? -8.021 11.643 14.570 1.00 89.81 194 LEU A O 1
ATOM 1596 N N . VAL A 1 195 ? -7.913 13.831 15.098 1.00 90.50 195 VAL A N 1
ATOM 1597 C CA . VAL A 1 195 ? -9.238 14.181 14.564 1.00 90.50 195 VAL A CA 1
ATOM 1598 C C . VAL A 1 195 ? -9.244 14.095 13.047 1.00 90.50 195 VAL A C 1
ATOM 1600 O O . VAL A 1 195 ? -10.061 13.357 12.500 1.00 90.50 195 VAL A O 1
ATOM 1603 N N . SER A 1 196 ? -8.288 14.749 12.395 1.00 87.88 196 SER A N 1
ATOM 1604 C CA . SER A 1 196 ? -8.190 14.794 10.933 1.00 87.88 196 SER A CA 1
ATOM 1605 C C . SER A 1 196 ? -7.768 13.465 10.287 1.00 87.88 196 SER A C 1
ATOM 1607 O O . SER A 1 196 ? -7.850 13.329 9.072 1.00 87.88 196 SER A O 1
ATOM 1609 N N . THR A 1 197 ? -7.325 12.471 11.069 1.00 91.31 197 THR A N 1
ATOM 1610 C CA . THR A 1 197 ? -6.923 11.143 10.568 1.00 91.31 197 THR A CA 1
ATOM 1611 C C . THR A 1 197 ? -7.855 10.035 11.058 1.00 91.31 197 THR A C 1
ATOM 1613 O O . THR A 1 197 ? -8.679 9.522 10.300 1.00 91.31 197 THR A O 1
ATOM 1616 N N . ILE A 1 198 ? -7.757 9.647 12.331 1.00 94.44 198 ILE A N 1
ATOM 1617 C CA . ILE A 1 198 ? -8.533 8.550 12.925 1.00 94.44 198 ILE A CA 1
ATOM 1618 C C . ILE A 1 198 ? -10.012 8.935 13.020 1.00 94.44 198 ILE A C 1
ATOM 1620 O O . ILE A 1 198 ? -10.879 8.124 12.686 1.00 94.44 198 ILE A O 1
ATOM 1624 N N . GLY A 1 199 ? -10.303 10.161 13.463 1.00 94.12 199 GLY A N 1
ATOM 1625 C CA . GLY A 1 199 ? -11.665 10.685 13.551 1.00 94.12 199 GLY A CA 1
ATOM 1626 C C . GLY A 1 199 ? -12.346 10.741 12.189 1.00 94.12 199 GLY A C 1
ATOM 1627 O O . GLY A 1 199 ? -13.457 10.235 12.043 1.00 94.12 199 GLY A O 1
ATOM 1628 N N . GLU A 1 200 ? -11.652 11.288 11.195 1.00 93.69 200 GLU A N 1
ATOM 1629 C CA . GLU A 1 200 ? -12.120 11.375 9.812 1.00 93.69 200 GLU A CA 1
ATOM 1630 C C . GLU A 1 200 ? -12.369 9.982 9.214 1.00 93.69 200 GLU A C 1
ATOM 1632 O O . GLU A 1 200 ? -13.458 9.688 8.723 1.00 93.69 200 GLU A O 1
ATOM 1637 N N . SER A 1 201 ? -11.418 9.057 9.385 1.00 94.88 201 SER A N 1
ATOM 1638 C CA . SER A 1 201 ? -11.569 7.662 8.943 1.00 94.88 201 SER A CA 1
ATOM 1639 C C . SER A 1 201 ? -12.804 6.991 9.552 1.00 94.88 201 SER A C 1
ATOM 1641 O O . SER A 1 201 ? -13.518 6.253 8.865 1.00 94.88 201 SER A O 1
ATOM 1643 N N . ALA A 1 202 ? -13.065 7.233 10.840 1.00 95.69 202 ALA A N 1
ATOM 1644 C CA . ALA A 1 202 ? -14.222 6.691 11.542 1.00 95.69 202 ALA A CA 1
ATOM 1645 C C . ALA A 1 202 ? -15.540 7.326 11.073 1.00 95.69 202 ALA A C 1
ATOM 1647 O O . ALA A 1 202 ? -16.516 6.602 10.874 1.00 95.69 202 ALA A O 1
ATOM 1648 N N . ALA A 1 203 ? -15.568 8.645 10.861 1.00 94.69 203 ALA A N 1
ATOM 1649 C CA . ALA A 1 203 ? -16.736 9.364 10.350 1.00 94.69 203 ALA A CA 1
ATOM 1650 C C . ALA A 1 203 ? -17.118 8.910 8.930 1.00 94.69 203 ALA A C 1
ATOM 1652 O O . ALA A 1 203 ? -18.302 8.806 8.613 1.00 94.69 203 ALA A O 1
ATOM 1653 N N . MET A 1 204 ? -16.128 8.546 8.112 1.00 94.12 204 MET A N 1
ATOM 1654 C CA . MET A 1 204 ? -16.321 8.002 6.765 1.00 94.12 204 MET A CA 1
ATOM 1655 C C . MET A 1 204 ? -16.656 6.497 6.738 1.00 94.12 204 MET A C 1
ATOM 1657 O O . MET A 1 204 ? -16.800 5.912 5.667 1.00 94.12 204 MET A O 1
ATOM 1661 N N . GLY A 1 205 ? -16.819 5.845 7.897 1.00 94.44 205 GLY A N 1
ATOM 1662 C CA . GLY A 1 205 ? -17.274 4.450 7.976 1.00 94.44 205 GLY A CA 1
ATOM 1663 C C . GLY A 1 205 ? -16.196 3.385 7.742 1.00 94.44 205 GLY A C 1
ATOM 1664 O O . GLY A 1 205 ? -16.523 2.215 7.491 1.00 94.44 205 GLY A O 1
ATOM 1665 N N . THR A 1 206 ? -14.914 3.752 7.836 1.00 94.75 206 THR A N 1
ATOM 1666 C CA . THR A 1 206 ? -13.786 2.823 7.651 1.00 94.75 206 THR A CA 1
ATOM 1667 C C . THR A 1 206 ? -13.859 1.638 8.624 1.00 94.75 206 THR A C 1
ATOM 1669 O O . THR A 1 206 ? -14.437 1.715 9.708 1.00 94.75 206 THR A O 1
ATOM 1672 N N . ALA A 1 207 ? -13.276 0.495 8.241 1.00 95.31 207 ALA A N 1
ATOM 1673 C CA . ALA A 1 207 ? -13.302 -0.723 9.058 1.00 95.31 207 ALA A CA 1
ATOM 1674 C C . ALA A 1 207 ? -12.480 -0.677 10.340 1.00 95.31 207 ALA A C 1
ATOM 1676 O O . ALA A 1 207 ? -12.762 -1.423 11.276 1.00 95.31 207 ALA A O 1
ATOM 1677 N N . GLY A 1 208 ? -11.494 0.199 10.372 1.00 94.00 208 GLY A N 1
ATOM 1678 C CA . GLY A 1 208 ? -10.591 0.411 11.481 1.00 94.00 208 GLY A CA 1
ATOM 1679 C C . GLY A 1 208 ? -9.348 1.122 10.977 1.00 94.00 208 GLY A C 1
ATOM 1680 O O . GLY A 1 208 ? -9.212 1.391 9.785 1.00 94.00 208 GLY A O 1
ATOM 1681 N N . VAL A 1 209 ? -8.433 1.400 11.893 1.00 94.50 209 VAL A N 1
ATOM 1682 C CA . VAL A 1 209 ? -7.144 2.015 11.583 1.00 94.50 209 VAL A CA 1
ATOM 1683 C C . VAL A 1 209 ? -6.046 1.076 12.056 1.00 94.50 209 VAL A C 1
ATOM 1685 O O . VAL A 1 209 ? -6.120 0.530 13.159 1.00 94.50 209 VAL A O 1
ATOM 1688 N N . VAL A 1 210 ? -5.027 0.884 11.220 1.00 93.81 210 VAL A N 1
ATOM 1689 C CA . VAL A 1 210 ? -3.783 0.222 11.613 1.00 93.81 210 VAL A CA 1
ATOM 1690 C C . VAL A 1 210 ? -2.760 1.311 11.889 1.00 93.81 210 VAL A C 1
ATOM 1692 O O . VAL A 1 210 ? -2.351 2.024 10.979 1.00 93.81 210 VAL A O 1
ATOM 1695 N N . ILE A 1 211 ? -2.358 1.447 13.151 1.00 91.75 211 ILE A N 1
ATOM 1696 C CA . ILE A 1 211 ? -1.308 2.388 13.541 1.00 91.75 211 ILE A CA 1
ATOM 1697 C C . ILE A 1 211 ? 0.023 1.672 13.376 1.00 91.75 211 ILE A C 1
ATOM 1699 O O . ILE A 1 211 ? 0.282 0.657 14.023 1.00 91.75 211 ILE A O 1
ATOM 1703 N N . TRP A 1 212 ? 0.845 2.195 12.478 1.00 89.06 212 TRP A N 1
ATOM 1704 C CA . TRP A 1 212 ? 2.127 1.618 12.116 1.00 89.06 212 TRP A CA 1
ATOM 1705 C C . TRP A 1 212 ? 3.250 2.600 12.447 1.00 89.06 212 TRP A C 1
ATOM 1707 O O . TRP A 1 212 ? 3.110 3.804 12.243 1.00 89.06 212 TRP A O 1
ATOM 1717 N N . GLY A 1 213 ? 4.370 2.080 12.945 1.00 84.94 213 GLY A N 1
ATOM 1718 C CA . GLY A 1 213 ? 5.585 2.849 13.185 1.00 84.94 213 GLY A CA 1
ATOM 1719 C C . GLY A 1 213 ? 6.790 2.119 12.614 1.00 84.94 213 GLY A C 1
ATOM 1720 O O . GLY A 1 213 ? 6.900 0.900 12.753 1.00 84.94 213 GLY A O 1
ATOM 1721 N N . LYS A 1 214 ? 7.709 2.860 11.988 1.00 77.62 214 LYS A N 1
ATOM 1722 C CA . LYS A 1 214 ? 8.935 2.277 11.441 1.00 77.62 214 LYS A CA 1
ATOM 1723 C C . LYS A 1 214 ? 9.787 1.681 12.563 1.00 77.62 214 LYS A C 1
ATOM 1725 O O . LYS A 1 214 ? 9.973 2.290 13.629 1.00 77.62 214 LYS A O 1
ATOM 1730 N N . SER A 1 215 ? 10.303 0.481 12.314 1.00 73.62 215 SER A N 1
ATOM 1731 C CA . SER A 1 215 ? 11.277 -0.162 13.190 1.00 73.62 215 SER A CA 1
ATOM 1732 C C . SER A 1 215 ? 12.647 0.467 12.953 1.00 73.62 215 SER A C 1
ATOM 1734 O O . SER A 1 215 ? 13.438 -0.006 12.149 1.00 73.62 215 SER A O 1
ATOM 1736 N N . GLU A 1 216 ? 12.891 1.583 13.627 1.00 79.44 216 GLU A N 1
ATOM 1737 C CA . GLU A 1 216 ? 14.192 2.247 13.704 1.00 79.44 216 GLU A CA 1
ATOM 1738 C C . GLU A 1 216 ? 14.710 2.163 15.138 1.00 79.44 216 GLU A C 1
ATOM 1740 O O . GLU A 1 216 ? 13.910 2.078 16.081 1.00 79.44 216 GLU A O 1
ATOM 1745 N N . THR A 1 217 ? 16.035 2.191 15.299 1.00 83.38 217 THR A N 1
ATOM 1746 C CA . THR A 1 217 ? 16.683 2.331 16.607 1.00 83.38 217 THR A CA 1
ATOM 1747 C C . THR A 1 217 ? 16.205 3.619 17.263 1.00 83.38 217 THR A C 1
ATOM 1749 O O . THR A 1 217 ? 16.543 4.706 16.805 1.00 83.38 217 THR A O 1
ATOM 1752 N N . LYS A 1 218 ? 15.408 3.479 18.325 1.00 86.19 218 LYS A N 1
ATOM 1753 C CA . LYS A 1 218 ? 14.908 4.591 19.136 1.00 86.19 218 LYS A CA 1
ATOM 1754 C C . LYS A 1 218 ? 15.761 4.724 20.385 1.00 86.19 218 LYS A C 1
ATOM 1756 O O . LYS A 1 218 ? 16.110 3.729 21.020 1.00 86.19 218 LYS A O 1
ATOM 1761 N N . THR A 1 219 ? 16.065 5.957 20.746 1.00 92.56 219 THR A N 1
ATOM 1762 C CA . THR A 1 219 ? 16.635 6.296 22.046 1.00 92.56 219 THR A CA 1
ATOM 1763 C C . THR A 1 219 ? 15.624 6.020 23.160 1.00 92.56 219 THR A C 1
ATOM 1765 O O . THR A 1 219 ? 14.411 5.981 22.937 1.00 92.56 219 THR A O 1
ATOM 1768 N N . GLU A 1 220 ? 16.111 5.862 24.393 1.00 93.12 220 GLU A N 1
ATOM 1769 C CA . GLU A 1 220 ? 15.243 5.706 25.567 1.00 93.12 220 GLU A CA 1
ATOM 1770 C C . GLU A 1 220 ? 14.233 6.858 25.680 1.00 93.12 220 GLU A C 1
ATOM 1772 O O . GLU A 1 220 ? 13.049 6.628 25.924 1.00 93.12 220 GLU A O 1
ATOM 1777 N N . ARG A 1 221 ? 14.685 8.087 25.407 1.00 93.56 221 ARG A N 1
ATOM 1778 C CA . ARG A 1 221 ? 13.846 9.285 25.421 1.00 93.56 221 ARG A CA 1
ATOM 1779 C C . ARG A 1 221 ? 12.723 9.221 24.386 1.00 93.56 221 ARG A C 1
ATOM 1781 O O . ARG A 1 221 ? 11.575 9.453 24.735 1.00 93.56 221 ARG A O 1
ATOM 1788 N N . GLU A 1 222 ? 13.014 8.845 23.142 1.00 91.44 222 GLU A N 1
ATOM 1789 C CA . GLU A 1 222 ? 11.980 8.721 22.100 1.00 91.44 222 GLU A CA 1
ATOM 1790 C C . GLU A 1 222 ? 10.942 7.642 22.432 1.00 91.44 222 GLU A C 1
ATOM 1792 O O . GLU A 1 222 ? 9.760 7.795 22.113 1.00 91.44 222 GLU A O 1
ATOM 1797 N N . CYS A 1 223 ? 11.366 6.558 23.088 1.00 92.00 223 CYS A N 1
ATOM 1798 C CA . CYS A 1 223 ? 10.464 5.530 23.597 1.00 92.00 223 CYS A CA 1
ATOM 1799 C C . CYS A 1 223 ? 9.584 6.052 24.742 1.00 92.00 223 CYS A C 1
ATOM 1801 O O . CYS A 1 223 ? 8.388 5.760 24.755 1.00 92.00 223 CYS A O 1
ATOM 1803 N N . GLN A 1 224 ? 10.140 6.836 25.669 1.00 94.38 224 GLN A N 1
ATOM 1804 C CA . GLN A 1 224 ? 9.381 7.478 26.748 1.00 94.38 224 GLN A CA 1
ATOM 1805 C C . GLN A 1 224 ? 8.366 8.488 26.192 1.00 94.38 224 GLN A C 1
ATOM 1807 O O . GLN A 1 224 ? 7.190 8.419 26.547 1.00 94.38 224 GLN A O 1
ATOM 1812 N N . ASP A 1 225 ? 8.777 9.340 25.250 1.00 91.69 225 ASP A N 1
ATOM 1813 C CA . ASP A 1 225 ? 7.901 10.314 24.588 1.00 91.69 225 ASP A CA 1
ATOM 1814 C C . ASP A 1 225 ? 6.763 9.611 23.825 1.00 91.69 225 ASP A C 1
ATOM 1816 O O . ASP A 1 225 ? 5.606 10.039 23.855 1.00 91.69 225 ASP A O 1
ATOM 1820 N N . LEU A 1 226 ? 7.064 8.498 23.143 1.00 91.12 226 LEU A N 1
ATOM 1821 C CA . LEU A 1 226 ? 6.046 7.680 22.483 1.00 91.12 226 LEU A CA 1
ATOM 1822 C C . LEU A 1 226 ? 5.089 7.043 23.496 1.00 91.12 226 LEU A C 1
ATOM 1824 O O . LEU A 1 226 ? 3.879 7.064 23.276 1.00 91.12 226 LEU A O 1
ATOM 1828 N N . ALA A 1 227 ? 5.604 6.492 24.596 1.00 93.25 227 ALA A N 1
ATOM 1829 C CA . ALA A 1 227 ? 4.780 5.894 25.642 1.00 93.25 227 ALA A CA 1
ATOM 1830 C C . ALA A 1 227 ? 3.844 6.932 26.277 1.00 93.25 227 ALA A C 1
ATOM 1832 O O . ALA A 1 227 ? 2.657 6.660 26.473 1.00 93.25 227 ALA A O 1
ATOM 1833 N N . GLU A 1 228 ? 4.345 8.141 26.532 1.00 94.81 228 GLU A N 1
ATOM 1834 C CA . GLU A 1 228 ? 3.549 9.250 27.045 1.00 94.81 228 GLU A CA 1
ATOM 1835 C C . GLU A 1 228 ? 2.453 9.661 26.056 1.00 94.81 228 GLU A C 1
ATOM 1837 O O . GLU A 1 228 ? 1.290 9.768 26.449 1.00 94.81 228 GLU A O 1
ATOM 1842 N N . PHE A 1 229 ? 2.786 9.814 24.772 1.00 92.62 229 PHE A N 1
ATOM 1843 C CA . PHE A 1 229 ? 1.805 10.114 23.727 1.00 92.62 229 PHE A CA 1
ATOM 1844 C C . PHE A 1 229 ? 0.718 9.034 23.629 1.00 92.62 229 PHE A C 1
ATOM 1846 O O . PHE A 1 229 ? -0.475 9.350 23.579 1.00 92.62 229 PHE A O 1
ATOM 1853 N N . VAL A 1 230 ? 1.106 7.755 23.655 1.00 93.50 230 VAL A N 1
ATOM 1854 C CA . VAL A 1 230 ? 0.166 6.626 23.626 1.00 93.50 230 VAL A CA 1
ATOM 1855 C C . VAL A 1 230 ? -0.765 6.668 24.833 1.00 93.50 230 VAL A C 1
ATOM 1857 O O . VAL A 1 230 ? -1.978 6.539 24.677 1.00 93.50 230 VAL A O 1
ATOM 1860 N N . HIS A 1 231 ? -0.224 6.883 26.029 1.00 95.25 231 HIS A N 1
ATOM 1861 C CA . HIS A 1 231 ? -1.004 6.847 27.259 1.00 95.25 231 HIS A CA 1
ATOM 1862 C C . HIS A 1 231 ? -1.911 8.073 27.427 1.00 95.25 231 HIS A C 1
ATOM 1864 O O . HIS A 1 231 ? -3.052 7.948 27.870 1.00 95.25 231 HIS A O 1
ATOM 1870 N N . LYS A 1 232 ? -1.408 9.270 27.115 1.00 92.81 232 LYS A N 1
ATOM 1871 C CA . LYS A 1 232 ? -2.095 10.534 27.417 1.00 92.81 232 LYS A CA 1
ATOM 1872 C C . LYS A 1 232 ? -2.957 11.052 26.272 1.00 92.81 232 LYS A C 1
ATOM 1874 O O . LYS A 1 232 ? -3.914 11.771 26.541 1.00 92.81 232 LYS A O 1
ATOM 1879 N N . VAL A 1 233 ? -2.640 10.704 25.025 1.00 91.88 233 VAL A N 1
ATOM 1880 C CA . VAL A 1 233 ? -3.281 11.303 23.845 1.00 91.88 233 VAL A CA 1
ATOM 1881 C C . VAL A 1 233 ? -3.973 10.238 22.998 1.00 91.88 233 VAL A C 1
ATOM 1883 O O . VAL A 1 233 ? -5.203 10.201 22.932 1.00 91.88 233 VAL A O 1
ATOM 1886 N N . LEU A 1 234 ? -3.207 9.328 22.392 1.00 93.25 234 LEU A N 1
ATOM 1887 C CA . LEU A 1 234 ? -3.738 8.372 21.418 1.00 93.25 234 LEU A CA 1
ATOM 1888 C C . LEU A 1 234 ? -4.694 7.350 22.048 1.00 93.25 234 LEU A C 1
ATOM 1890 O O . LEU A 1 234 ? -5.747 7.066 21.477 1.00 93.25 234 LEU A O 1
ATOM 1894 N N . GLY A 1 235 ? -4.351 6.793 23.209 1.00 94.12 235 GLY A N 1
ATOM 1895 C CA . GLY A 1 235 ? -5.161 5.793 23.908 1.00 94.12 235 GLY A CA 1
ATOM 1896 C C . GLY A 1 235 ? -6.552 6.322 24.277 1.00 94.12 235 GLY A C 1
ATOM 1897 O O . GLY A 1 235 ? -7.549 5.753 23.820 1.00 94.12 235 GLY A O 1
ATOM 1898 N N . PRO A 1 236 ? -6.652 7.435 25.031 1.00 94.44 236 PRO A N 1
ATOM 1899 C CA . PRO A 1 236 ? -7.933 8.058 25.359 1.00 94.44 236 PRO A CA 1
ATOM 1900 C C . PRO A 1 236 ? -8.757 8.429 24.121 1.00 94.44 236 PRO A C 1
ATOM 1902 O O . PRO A 1 236 ? -9.961 8.164 24.080 1.00 94.44 236 PRO A O 1
ATOM 1905 N N . TYR A 1 237 ? -8.115 8.976 23.084 1.00 93.81 237 TYR A N 1
ATOM 1906 C CA . TYR A 1 237 ? -8.786 9.318 21.831 1.00 93.81 237 TYR A CA 1
ATOM 1907 C C . TYR A 1 237 ? -9.340 8.078 21.108 1.00 93.81 237 TYR A C 1
ATOM 1909 O O . TYR A 1 237 ? -10.490 8.066 20.666 1.00 93.81 237 TYR A O 1
ATOM 1917 N N . SER A 1 238 ? -8.560 6.996 21.053 1.00 94.88 238 SER A N 1
ATOM 1918 C CA . SER A 1 238 ? -8.967 5.732 20.427 1.00 94.88 238 SER A CA 1
ATOM 1919 C C . SER A 1 238 ? -10.175 5.114 21.131 1.00 94.88 238 SER A C 1
ATOM 1921 O O . SER A 1 238 ? -11.101 4.644 20.466 1.00 94.88 238 SER A O 1
ATOM 1923 N N . ILE A 1 239 ? -10.212 5.146 22.469 1.00 94.38 239 ILE A N 1
ATOM 1924 C CA . ILE A 1 239 ? -11.364 4.672 23.253 1.00 94.38 239 ILE A CA 1
ATOM 1925 C C . ILE A 1 239 ? -12.595 5.529 22.962 1.00 94.38 239 ILE A C 1
ATOM 1927 O O . ILE A 1 239 ? -13.684 4.983 22.770 1.00 94.38 239 ILE A O 1
ATOM 1931 N N . ASN A 1 240 ? -12.425 6.851 22.897 1.00 94.75 240 ASN A N 1
ATOM 1932 C CA . ASN A 1 240 ? -13.498 7.791 22.603 1.00 94.75 240 ASN A CA 1
ATOM 1933 C C . ASN A 1 240 ? -14.158 7.471 21.245 1.00 94.75 240 ASN A C 1
ATOM 1935 O O . ASN A 1 240 ? -15.340 7.119 21.207 1.00 94.75 240 ASN A O 1
ATOM 1939 N N . VAL A 1 241 ? -13.384 7.471 20.154 1.00 95.00 241 VAL A N 1
ATOM 1940 C CA . VAL A 1 241 ? -13.896 7.202 18.796 1.00 95.00 241 VAL A CA 1
ATOM 1941 C C . VAL A 1 241 ? -14.486 5.792 18.673 1.00 95.00 241 VAL A C 1
ATOM 1943 O O . VAL A 1 241 ? -15.572 5.604 18.119 1.00 95.00 241 VAL A O 1
ATOM 1946 N N . THR A 1 242 ? -13.819 4.777 19.229 1.00 95.25 242 THR A N 1
ATOM 1947 C CA . THR A 1 242 ? -14.302 3.383 19.162 1.00 95.25 242 THR A CA 1
ATOM 1948 C C . THR A 1 242 ? -15.618 3.202 19.925 1.00 95.25 242 THR A C 1
ATOM 1950 O O . THR A 1 242 ? -16.512 2.474 19.491 1.00 95.25 242 THR A O 1
ATOM 1953 N N . THR A 1 243 ? -15.777 3.877 21.063 1.00 95.31 243 THR A N 1
ATOM 1954 C CA . THR A 1 243 ? -17.024 3.810 21.834 1.00 95.31 243 THR A CA 1
ATOM 1955 C C . THR A 1 243 ? -18.141 4.567 21.119 1.00 95.31 243 THR A C 1
ATOM 1957 O O . THR A 1 243 ? -19.247 4.042 21.000 1.00 95.31 243 THR A O 1
ATOM 1960 N N . ALA A 1 244 ? -17.856 5.759 20.585 1.00 95.38 244 ALA A N 1
ATOM 1961 C CA . ALA A 1 244 ? -18.825 6.563 19.844 1.00 95.38 244 ALA A CA 1
ATOM 1962 C C . ALA A 1 244 ? -19.347 5.838 18.592 1.00 95.38 244 ALA A C 1
ATOM 1964 O O . ALA A 1 244 ? -20.558 5.738 18.395 1.00 95.38 244 ALA A O 1
ATOM 1965 N N . THR A 1 245 ? -18.456 5.250 17.789 1.00 95.12 245 THR A N 1
ATOM 1966 C CA . THR A 1 245 ? -18.825 4.449 16.604 1.00 95.12 245 THR A CA 1
ATOM 1967 C C . THR A 1 245 ? -19.690 3.240 16.973 1.00 95.12 245 THR A C 1
ATOM 1969 O O . THR A 1 245 ? -20.698 2.977 16.312 1.00 95.12 245 THR A O 1
ATOM 1972 N N . ARG A 1 246 ? -19.371 2.538 18.071 1.00 94.75 246 ARG A N 1
ATOM 1973 C CA . ARG A 1 246 ? -20.178 1.412 18.570 1.00 94.75 246 ARG A CA 1
ATOM 1974 C C . ARG A 1 246 ? -21.566 1.849 19.042 1.00 94.75 246 ARG A C 1
ATOM 1976 O O . ARG A 1 246 ? -22.548 1.185 18.715 1.00 94.75 246 ARG A O 1
ATOM 1983 N N . LEU A 1 247 ? -21.659 2.943 19.798 1.00 95.44 247 LEU A N 1
ATOM 1984 C CA . LEU A 1 247 ? -22.940 3.491 20.258 1.00 95.44 247 LEU A CA 1
ATOM 1985 C C . LEU A 1 247 ? -23.800 3.965 19.087 1.00 95.44 247 LEU A C 1
ATOM 1987 O O . LEU A 1 247 ? -25.005 3.709 19.073 1.00 95.44 247 LEU A O 1
ATOM 1991 N N . CYS A 1 248 ? -23.179 4.596 18.091 1.00 94.81 248 CYS A N 1
ATOM 1992 C CA . CYS A 1 248 ? -23.856 5.012 16.873 1.00 94.81 248 CYS A CA 1
ATOM 1993 C C . CYS A 1 248 ? -24.420 3.808 16.111 1.00 94.81 248 CYS A C 1
ATOM 1995 O O . CYS A 1 248 ? -25.611 3.773 15.814 1.00 94.81 248 CYS A O 1
ATOM 1997 N N . SER A 1 249 ? -23.604 2.773 15.890 1.00 95.38 249 SER A N 1
ATOM 1998 C CA . SER A 1 249 ? -24.046 1.531 15.248 1.00 95.38 249 SER A CA 1
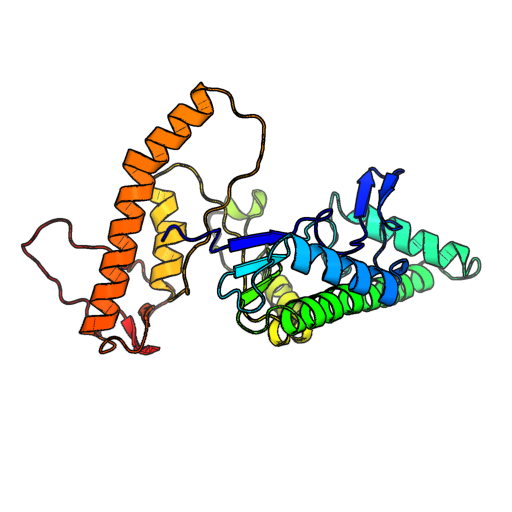ATOM 1999 C C . SER A 1 249 ? -25.210 0.876 15.997 1.00 95.38 249 SER A C 1
ATOM 2001 O O . SER A 1 249 ? -26.199 0.481 15.382 1.00 95.38 249 SER A O 1
ATOM 2003 N N . ALA A 1 250 ? -25.142 0.794 17.328 1.00 95.12 250 ALA A N 1
ATOM 2004 C CA . ALA A 1 250 ? -26.215 0.216 18.135 1.00 95.12 250 ALA A CA 1
ATOM 2005 C C . ALA A 1 250 ? -27.520 1.026 18.040 1.00 95.12 250 ALA A C 1
ATOM 2007 O O . ALA A 1 250 ? -28.595 0.440 17.934 1.00 95.12 250 ALA A O 1
ATOM 2008 N N . SER A 1 251 ? -27.416 2.356 18.058 1.00 94.19 251 SER A N 1
ATOM 2009 C CA . SER A 1 251 ? -28.572 3.255 18.136 1.00 94.19 251 SER A CA 1
ATOM 2010 C C . SER A 1 251 ? -29.232 3.501 16.780 1.00 94.19 251 SER A C 1
ATOM 2012 O O . SER A 1 251 ? -30.455 3.499 16.698 1.00 94.19 251 SER A O 1
ATOM 2014 N N . LEU A 1 252 ? -28.436 3.706 15.726 1.00 94.19 252 LEU A N 1
ATOM 2015 C CA . LEU A 1 252 ? -28.920 4.065 14.389 1.00 94.19 252 LEU A CA 1
ATOM 2016 C C . LEU A 1 252 ? -28.942 2.873 13.429 1.00 94.19 252 LEU A C 1
ATOM 2018 O O . LEU A 1 252 ? -29.845 2.763 12.606 1.00 94.19 252 LEU A O 1
ATOM 2022 N N . CYS A 1 253 ? -27.992 1.943 13.556 1.00 92.69 253 CYS A N 1
ATOM 2023 C CA . CYS A 1 253 ? -27.859 0.797 12.650 1.00 92.69 253 CYS A CA 1
ATOM 2024 C C . CYS A 1 253 ? -28.352 -0.524 13.265 1.00 92.69 253 CYS A C 1
ATOM 2026 O O . CYS A 1 253 ? -28.102 -1.587 12.696 1.00 92.69 253 CYS A O 1
ATOM 2028 N N . GLN A 1 254 ? -28.989 -0.498 14.445 1.00 94.50 254 GLN A N 1
ATOM 2029 C CA . GLN A 1 254 ? -29.423 -1.693 15.193 1.00 94.50 254 GLN A CA 1
ATOM 2030 C C . GLN A 1 254 ? -28.293 -2.723 15.410 1.00 94.50 254 GLN A C 1
ATOM 2032 O O . GLN A 1 254 ? -28.528 -3.930 15.469 1.00 94.50 254 GLN A O 1
ATOM 2037 N N . GLY A 1 255 ? -27.043 -2.255 15.466 1.00 92.81 255 GLY A N 1
ATOM 2038 C CA . GLY A 1 255 ? -25.843 -3.087 15.571 1.00 92.81 255 GLY A CA 1
ATOM 2039 C C . GLY A 1 255 ? -25.482 -3.881 14.308 1.00 92.81 255 GLY A C 1
ATOM 2040 O O . GLY A 1 255 ? -24.628 -4.761 14.382 1.00 92.81 255 GLY A O 1
ATOM 2041 N N . LYS A 1 256 ? -26.120 -3.608 13.161 1.00 94.62 256 LYS A N 1
ATOM 2042 C CA . LYS A 1 256 ? -25.950 -4.352 11.897 1.00 94.62 256 LYS A CA 1
ATOM 2043 C C . LYS A 1 256 ? -25.226 -3.572 10.795 1.00 94.62 256 LYS A C 1
ATOM 2045 O O . LYS A 1 256 ? -25.144 -4.062 9.677 1.00 94.62 256 LYS A O 1
ATOM 2050 N N . GLY A 1 257 ? -24.707 -2.389 11.105 1.00 93.94 257 GLY A N 1
ATOM 2051 C CA . GLY A 1 257 ? -24.061 -1.514 10.127 1.00 93.94 257 GLY A CA 1
ATOM 2052 C C . GLY A 1 257 ? -23.128 -0.502 10.775 1.00 93.94 257 GLY A C 1
ATOM 2053 O O . GLY A 1 257 ? -22.968 -0.488 12.002 1.00 93.94 257 GLY A O 1
ATOM 2054 N N . ARG A 1 258 ? -22.517 0.355 9.959 1.00 95.12 258 ARG A N 1
ATOM 2055 C CA . ARG A 1 258 ? -21.688 1.474 10.436 1.00 95.12 258 ARG A CA 1
ATOM 2056 C C . ARG A 1 258 ? -22.370 2.800 10.154 1.00 95.12 258 ARG A C 1
ATOM 2058 O O . ARG A 1 258 ? -23.106 2.939 9.184 1.00 95.12 258 ARG A O 1
ATOM 2065 N N . CYS A 1 259 ? -22.105 3.769 11.017 1.00 94.19 259 CYS A N 1
ATOM 2066 C CA . CYS A 1 259 ? -22.498 5.141 10.759 1.00 94.19 259 CYS A CA 1
ATOM 2067 C C . CYS A 1 259 ? -21.506 5.778 9.795 1.00 94.19 259 CYS A C 1
ATOM 2069 O O . CYS A 1 259 ? -20.299 5.690 10.019 1.00 94.19 259 CYS A O 1
ATOM 2071 N N . VAL A 1 260 ? -22.029 6.418 8.753 1.00 94.31 260 VAL A N 1
ATOM 2072 C CA . VAL A 1 260 ? -21.244 7.141 7.749 1.00 94.31 260 VAL A CA 1
ATOM 2073 C C . VAL A 1 260 ? -21.763 8.564 7.668 1.00 94.31 260 VAL A C 1
ATOM 2075 O O . VAL A 1 260 ? -22.977 8.763 7.630 1.00 94.31 260 VAL A O 1
ATOM 2078 N N . ARG A 1 261 ? -20.874 9.556 7.677 1.00 93.12 261 ARG A N 1
ATOM 2079 C CA . ARG A 1 261 ? -21.240 10.970 7.566 1.00 93.12 261 ARG A CA 1
ATOM 2080 C C . ARG A 1 261 ? -22.070 11.209 6.297 1.00 93.12 261 ARG A C 1
ATOM 2082 O O . ARG A 1 261 ? -21.727 10.712 5.229 1.00 93.12 261 ARG A O 1
ATOM 2089 N N . GLN A 1 262 ? -23.191 11.923 6.423 1.00 87.94 262 GLN A N 1
ATOM 2090 C CA . GLN A 1 262 ? -24.092 12.190 5.291 1.00 87.94 262 GLN A CA 1
ATOM 2091 C C . GLN A 1 262 ? -23.484 13.141 4.271 1.00 87.94 262 GLN A C 1
ATOM 2093 O O . GLN A 1 262 ? -23.592 12.893 3.074 1.00 87.94 262 GLN A O 1
ATOM 2098 N N . ASP A 1 263 ? -22.881 14.218 4.764 1.00 88.81 263 ASP A N 1
ATOM 2099 C CA . ASP A 1 263 ? -22.197 15.216 3.957 1.00 88.81 263 ASP A CA 1
ATOM 2100 C C . ASP A 1 263 ? -20.680 15.061 4.151 1.00 88.81 263 ASP A C 1
ATOM 2102 O O . ASP A 1 263 ? -20.172 15.401 5.229 1.00 88.81 263 ASP A O 1
ATOM 2106 N N . PRO A 1 264 ? -19.951 14.532 3.151 1.00 84.75 264 PRO A N 1
ATOM 2107 C CA . PRO A 1 264 ? -18.501 14.383 3.211 1.00 84.75 264 PRO A CA 1
ATOM 2108 C C . PRO A 1 264 ? -17.751 15.695 3.449 1.00 84.75 264 PRO A C 1
ATOM 2110 O O . PRO A 1 264 ? -16.641 15.637 3.953 1.00 84.75 264 PRO A O 1
ATOM 2113 N N . GLU A 1 265 ? -18.338 16.858 3.173 1.00 84.50 265 GLU A N 1
ATOM 2114 C CA . GLU A 1 265 ? -17.678 18.156 3.379 1.00 84.50 265 GLU A CA 1
ATOM 2115 C C . GLU A 1 265 ? -17.965 18.753 4.769 1.00 84.50 265 GLU A C 1
ATOM 2117 O O . GLU A 1 265 ? -17.399 19.774 5.162 1.00 84.50 265 GLU A O 1
ATOM 2122 N N . SER A 1 266 ? -18.852 18.128 5.549 1.00 87.88 266 SER A N 1
ATOM 2123 C CA . SER A 1 266 ? -19.209 18.613 6.883 1.00 87.88 266 SER A CA 1
ATOM 2124 C C . SER A 1 266 ? -18.177 18.225 7.951 1.00 87.88 266 SER A C 1
ATOM 2126 O O . SER A 1 266 ? -17.610 17.136 7.939 1.00 87.88 266 SER A O 1
ATOM 2128 N N . SER A 1 267 ? -17.988 19.078 8.962 1.00 84.69 267 SER A N 1
ATOM 2129 C CA . SER A 1 267 ? -17.026 18.872 10.061 1.00 84.69 267 SER A CA 1
ATOM 2130 C C . SER A 1 267 ? -17.563 18.007 11.214 1.00 84.69 267 SER A C 1
ATOM 2132 O O . SER A 1 267 ? -17.201 18.195 12.378 1.00 84.69 267 SER A O 1
ATOM 2134 N N . VAL A 1 268 ? -18.459 17.064 10.913 1.00 87.62 268 VAL A N 1
ATOM 2135 C CA . VAL A 1 268 ? -19.092 16.205 11.922 1.00 87.62 268 VAL A CA 1
ATOM 2136 C C . VAL A 1 268 ? -18.257 14.943 12.147 1.00 87.62 268 VAL A C 1
ATOM 2138 O O . VAL A 1 268 ? -17.953 14.217 11.203 1.00 87.62 268 VAL A O 1
ATOM 2141 N N . TYR A 1 269 ? -17.937 14.656 13.411 1.00 89.81 269 TYR A N 1
ATOM 2142 C CA . TYR A 1 269 ? -17.147 13.493 13.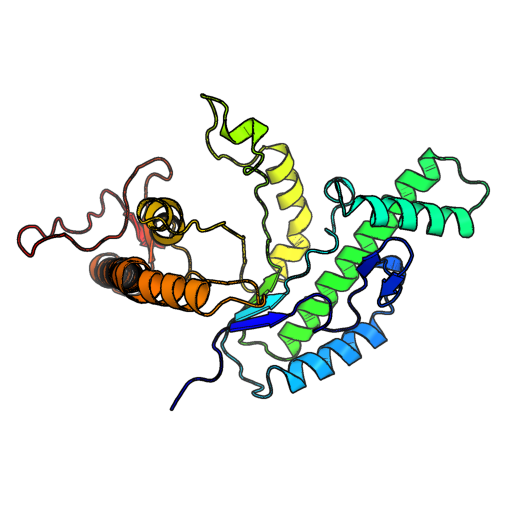828 1.00 89.81 269 TYR A CA 1
ATOM 2143 C C . TYR A 1 269 ? -17.896 12.614 14.835 1.00 89.81 269 TYR A C 1
ATOM 2145 O O . TYR A 1 269 ? -18.832 13.052 15.511 1.00 89.81 269 TYR A O 1
ATOM 2153 N N . LEU A 1 270 ? -17.461 11.357 14.956 1.00 90.56 270 LEU A N 1
ATOM 2154 C CA . LEU A 1 270 ? -17.973 10.401 15.939 1.00 90.56 270 LEU A CA 1
ATOM 2155 C C . LEU A 1 270 ? -17.130 10.450 17.219 1.00 90.56 270 LEU A C 1
ATOM 2157 O O . LEU A 1 270 ? -16.202 9.659 17.395 1.00 90.56 270 LEU A O 1
ATOM 2161 N N . HIS A 1 271 ? -17.484 11.358 18.130 1.00 91.56 271 HIS A N 1
ATOM 2162 C CA . HIS A 1 271 ? -16.903 11.459 19.474 1.00 91.56 271 HIS A CA 1
ATOM 2163 C C . HIS A 1 271 ? -17.970 11.334 20.562 1.00 91.56 271 HIS A C 1
ATOM 2165 O O . HIS A 1 271 ? -19.142 11.645 20.361 1.00 91.56 271 HIS A O 1
ATOM 2171 N N . LEU A 1 272 ? -17.556 10.867 21.737 1.00 87.06 272 LEU A N 1
ATOM 2172 C CA . LEU A 1 272 ? -18.357 10.885 22.949 1.00 87.06 272 LEU A CA 1
ATOM 2173 C C . LEU A 1 272 ? -18.539 12.330 23.438 1.00 87.06 272 LEU A C 1
ATOM 2175 O O . LEU A 1 272 ? -17.579 13.106 23.413 1.00 87.06 272 LEU A O 1
ATOM 2179 N N . PRO A 1 273 ? -19.732 12.688 23.940 1.00 76.06 273 PRO A N 1
ATOM 2180 C CA . PRO A 1 273 ? -19.969 14.001 24.521 1.00 76.06 273 PRO A CA 1
ATOM 2181 C C . PRO A 1 273 ? -19.102 14.214 25.768 1.00 76.06 273 PRO A C 1
ATOM 2183 O O . PRO A 1 273 ? -18.931 13.316 26.593 1.00 76.06 273 PRO A O 1
ATOM 2186 N N . VAL A 1 274 ? -18.576 15.432 25.920 1.00 67.38 274 VAL A N 1
ATOM 2187 C CA . VAL A 1 274 ? -17.602 15.798 26.967 1.00 67.38 274 VAL A CA 1
ATOM 2188 C C . VAL A 1 274 ? -18.218 15.785 28.380 1.00 67.38 274 VAL A C 1
ATOM 2190 O O . VAL A 1 274 ? -17.494 15.723 29.367 1.00 67.38 274 VAL A O 1
ATOM 2193 N N . THR A 1 275 ? -19.551 15.770 28.517 1.00 51.28 275 THR A N 1
ATOM 2194 C CA . THR A 1 275 ? -20.247 15.611 29.807 1.00 51.28 275 THR A CA 1
ATOM 2195 C C . THR A 1 275 ? -21.602 14.913 29.653 1.00 51.28 275 THR A C 1
ATOM 2197 O O . THR A 1 275 ? -22.287 15.041 28.643 1.00 51.28 275 THR A O 1
ATOM 2200 N N . SER A 1 276 ? -22.023 14.198 30.700 1.00 44.47 276 SER A N 1
ATOM 2201 C CA . SER A 1 276 ? -23.268 13.416 30.831 1.00 44.47 276 SER A CA 1
ATOM 2202 C C . SER A 1 276 ? -24.584 14.219 30.775 1.00 44.47 276 SER A C 1
ATOM 2204 O O . SER A 1 276 ? -25.637 13.721 31.171 1.00 44.47 276 SER A O 1
ATOM 2206 N N . LYS A 1 277 ? -24.564 15.453 30.264 1.00 36.09 277 LYS A N 1
ATOM 2207 C CA . LYS A 1 277 ? -25.745 16.297 30.052 1.00 36.09 277 LYS A CA 1
ATOM 2208 C C . LYS A 1 277 ? -25.708 16.908 28.662 1.00 36.09 277 LYS A C 1
ATOM 2210 O O . LYS A 1 277 ? -25.501 18.099 28.504 1.00 36.09 277 LYS A O 1
ATOM 2215 N N . LEU A 1 278 ? -25.879 16.028 27.689 1.00 35.25 278 LEU A N 1
ATOM 2216 C CA . LEU A 1 278 ? -26.538 16.199 26.398 1.00 35.25 278 LEU A CA 1
ATOM 2217 C C . LEU A 1 278 ? -26.036 15.014 25.583 1.00 35.25 278 LEU A C 1
ATOM 2219 O O . LEU A 1 278 ? -25.043 15.082 24.865 1.00 35.25 278 LEU A O 1
ATOM 2223 N N . VAL A 1 279 ? -26.740 13.890 25.714 1.00 36.59 279 VAL A N 1
ATOM 2224 C CA . VAL A 1 279 ? -26.872 13.008 24.561 1.00 36.59 279 VAL A CA 1
ATOM 2225 C C . VAL A 1 279 ? -27.657 13.845 23.556 1.00 36.59 279 VAL A C 1
ATOM 2227 O O . VAL A 1 279 ? -28.882 13.753 23.485 1.00 36.59 279 VAL A O 1
ATOM 2230 N N . GLU A 1 280 ? -26.979 14.727 22.817 1.00 39.72 280 GLU A N 1
ATOM 2231 C CA . GLU A 1 280 ? -27.441 14.985 21.467 1.00 39.72 280 GLU A CA 1
ATOM 2232 C C . GLU A 1 280 ? -27.454 13.599 20.848 1.00 39.72 280 GLU A C 1
ATOM 2234 O O . GLU A 1 280 ? -26.409 12.973 20.658 1.00 39.72 280 GLU A O 1
ATOM 2239 N N . LYS A 1 281 ? -28.666 13.042 20.716 1.00 40.59 281 LYS A N 1
ATOM 2240 C CA . LYS A 1 281 ? -28.899 11.821 19.958 1.00 40.59 281 LYS A CA 1
ATOM 2241 C C . LYS A 1 281 ? -28.030 11.960 18.728 1.00 40.59 281 LYS A C 1
ATOM 2243 O O . LYS A 1 281 ? -28.213 12.937 18.001 1.00 40.59 281 LYS A O 1
ATOM 2248 N N . VAL A 1 282 ? -27.093 11.031 18.538 1.00 50.00 282 VAL A N 1
ATOM 2249 C CA . VAL A 1 282 ? -26.390 10.905 17.267 1.00 50.00 282 VAL A CA 1
ATOM 2250 C C . VAL A 1 282 ? -27.496 10.905 16.222 1.00 50.00 282 VAL A C 1
ATOM 2252 O O . VAL A 1 282 ? -28.355 10.027 16.228 1.00 50.00 282 VAL A O 1
ATOM 2255 N N . SER A 1 283 ? -27.618 12.021 15.514 1.00 44.16 283 SER A N 1
ATOM 2256 C CA . SER A 1 283 ? -28.867 12.365 14.852 1.00 44.16 283 SER A CA 1
ATOM 2257 C C . SER A 1 283 ? -28.853 11.721 13.483 1.00 44.16 283 SER A C 1
ATOM 2259 O O . SER A 1 283 ? -27.861 11.829 12.759 1.00 44.16 283 SER A O 1
ATOM 2261 N N . GLU A 1 284 ? -29.978 11.124 13.091 1.00 53.66 284 GLU A N 1
ATOM 2262 C CA . GLU A 1 284 ? -30.216 10.673 11.715 1.00 53.66 284 GLU A CA 1
ATOM 2263 C C . GLU A 1 284 ? -30.009 11.797 10.689 1.00 53.66 284 GLU A C 1
ATOM 2265 O O . GLU A 1 284 ? -29.874 11.525 9.505 1.00 53.66 284 GLU A O 1
ATOM 2270 N N . LYS A 1 285 ? -29.948 13.065 11.119 1.00 57.69 285 LYS A N 1
ATOM 2271 C CA . LYS A 1 285 ? -29.669 14.215 10.255 1.00 57.69 285 LYS A CA 1
ATOM 2272 C C . LYS A 1 285 ? -28.214 14.298 9.769 1.00 57.69 285 LYS A C 1
ATOM 2274 O O . LYS A 1 285 ? -27.961 14.996 8.799 1.00 57.69 285 LYS A O 1
ATOM 2279 N N . PHE A 1 286 ? -27.264 13.643 10.440 1.00 58.31 286 PHE A N 1
ATOM 2280 C CA . PHE A 1 286 ? -25.834 13.774 10.116 1.00 58.31 286 PHE A CA 1
ATOM 2281 C C . PHE A 1 286 ? -25.179 12.477 9.637 1.00 58.31 286 PHE A C 1
ATOM 2283 O O . PHE A 1 286 ? -24.091 12.530 9.066 1.00 58.31 286 PHE A O 1
ATOM 2290 N N . TYR A 1 287 ? -25.830 11.324 9.823 1.00 61.19 287 TYR A N 1
ATOM 2291 C CA . TYR A 1 287 ? -25.274 10.017 9.462 1.00 61.19 287 TYR A CA 1
ATOM 2292 C C . TYR A 1 287 ? -26.248 9.189 8.615 1.00 61.19 287 TYR A C 1
ATOM 2294 O O . TYR A 1 287 ? -27.451 9.177 8.869 1.00 61.19 287 TYR A O 1
ATOM 2302 N N . ARG A 1 288 ? -25.740 8.520 7.574 1.00 63.56 288 ARG A N 1
ATOM 2303 C CA . ARG A 1 288 ? -26.466 7.545 6.748 1.00 63.56 288 ARG A CA 1
ATOM 2304 C C . ARG A 1 288 ? -26.047 6.128 7.141 1.00 63.56 288 ARG A C 1
ATOM 2306 O O . ARG A 1 288 ? -24.959 5.909 7.672 1.00 63.56 288 ARG A O 1
ATOM 2313 N N . LEU A 1 289 ? -26.943 5.183 6.878 1.00 54.94 289 LEU A N 1
ATOM 2314 C CA . LEU A 1 289 ? -26.783 3.766 7.189 1.00 54.94 289 LEU A CA 1
ATOM 2315 C C . LEU A 1 289 ? -26.109 3.025 6.024 1.00 54.94 289 LEU A C 1
ATOM 2317 O O . LEU A 1 289 ? -26.517 3.209 4.873 1.00 54.94 289 LEU A O 1
ATOM 2321 N N . TYR A 1 290 ? -25.127 2.179 6.349 1.00 50.41 290 TYR A N 1
ATOM 2322 C CA . TYR A 1 290 ? -24.468 1.228 5.447 1.00 50.41 290 TYR A CA 1
ATOM 2323 C C . TYR A 1 290 ? -24.303 -0.131 6.134 1.00 50.41 290 TYR A C 1
ATOM 2325 O O . TYR A 1 290 ? -23.971 -0.141 7.349 1.00 50.41 290 TYR A O 1
#

Secondary structure (DSSP, 8-state):
-----SEEEE-TTSSSS--EEEETTEEETTSSGGG--HHHHHHHHHHHHHHH---TT--SEEEE---S--SSGGG--GGGHHHHHHHHHHHHHH-TT--HHHHHHHHHHHHHHHHHHHHHHHHHHHHHHSTTSEEEETTPSP-----HHHHTSTT---PPPHHHHHHHHHTHHHHTT-SS--------SSHHHHIIIIIHHHHTT-S------------HHHHHHHHHHIIIIIHHHHHHHHHHHHHHHHHHSTTSS-EEESSTTS-------SSSS------TTTEEE-

Organism: NCBI:txid230148